Protein AF-A0A8I2B3T6-F1 (afdb_monomer_lite)

InterPro domains:
  IPR004027 SEC-C motif [PF02810] (5-22)
  IPR024524 Protein of unknown function DUF3800 [PF12686] (30-181)

Foldseek 3Di:
DDPQQQDQDPVPPRHRVVVAVVVQVVPWDKDKDKDDPCPPVLQPPVCQKTKIKIKTFRPNCPPVCVLVVVLCVVLVHPDDDDPVSQVVDPVSVVSVVVSVCCCCPVRVMDIDMDIDGSLLVLLLVCLCLLQDVVQFVLHDPVVVPPPVVSNVSSVVSSPDDSVLSVQCVVCLVVLPLVSNLVSLQVSLVVCVVVPVPVSSNSSVRNNRRNNVSSVVVVVVVVPDDDPPPPD

pLDDT: mean 85.48, std 13.1, range [26.94, 98.31]

Radius of gyration: 24.77 Å; chains: 1; bounding box: 71×40×59 Å

Organism: Bacillus subtilis (NCBI:txid1423)

Structure (mmCIF, N/CA/C/O backbone):
data_AF-A0A8I2B3T6-F1
#
_entry.id   AF-A0A8I2B3T6-F1
#
loop_
_atom_site.group_PDB
_atom_site.id
_atom_site.type_symbol
_atom_site.label_atom_id
_atom_site.label_alt_id
_atom_site.label_comp_id
_atom_site.label_asym_id
_atom_site.label_entity_id
_atom_site.label_seq_id
_atom_site.pdbx_PDB_ins_code
_atom_site.Cartn_x
_atom_site.Cartn_y
_atom_site.Cartn_z
_atom_site.occupancy
_atom_site.B_iso_or_equiv
_atom_site.auth_seq_id
_atom_site.auth_comp_id
_atom_site.auth_asym_id
_atom_site.auth_atom_id
_atom_site.pdbx_PDB_model_num
ATOM 1 N N . MET A 1 1 ? -50.620 12.888 9.796 1.00 47.69 1 MET A N 1
ATOM 2 C CA . MET A 1 1 ? -49.252 12.516 10.227 1.00 47.69 1 MET A CA 1
ATOM 3 C C . MET A 1 1 ? -48.513 13.788 10.620 1.00 47.69 1 MET A C 1
ATOM 5 O O . MET A 1 1 ? -48.396 14.682 9.790 1.00 47.69 1 MET A O 1
ATOM 9 N N . SER A 1 2 ? -48.113 13.934 11.884 1.00 56.22 2 SER A N 1
ATOM 10 C CA . SER A 1 2 ? -47.392 15.121 12.365 1.00 56.22 2 SER A CA 1
ATOM 11 C C . SER A 1 2 ? -46.013 15.226 11.698 1.00 56.22 2 SER A C 1
ATOM 13 O O . SER A 1 2 ? -45.312 14.233 11.517 1.00 56.22 2 SER A O 1
ATOM 15 N N . ASN A 1 3 ? -45.619 16.433 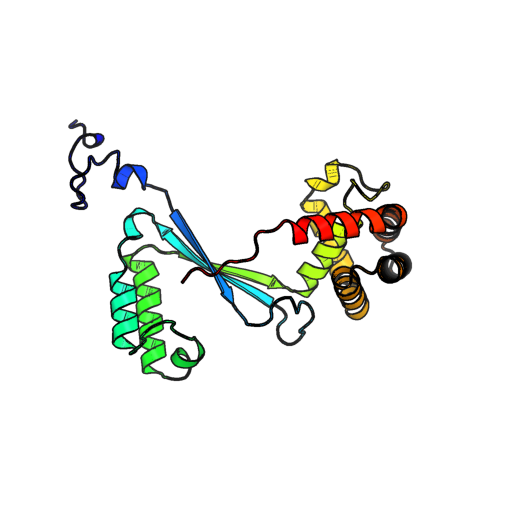11.282 1.00 72.62 3 ASN A N 1
ATOM 16 C CA . ASN A 1 3 ? -44.374 16.668 10.545 1.00 72.62 3 ASN A CA 1
ATOM 17 C C . ASN A 1 3 ? -43.171 16.737 11.509 1.00 72.62 3 ASN A C 1
ATOM 19 O O . ASN A 1 3 ? -42.657 17.818 11.815 1.00 72.62 3 ASN A O 1
ATOM 23 N N . VAL A 1 4 ? -42.739 15.568 12.000 1.00 78.31 4 VAL A N 1
ATOM 24 C CA . VAL A 1 4 ? -41.674 15.379 13.012 1.00 78.31 4 VAL A CA 1
ATOM 25 C C . VAL A 1 4 ? -40.369 16.105 12.644 1.00 78.31 4 VAL A C 1
ATOM 27 O O . VAL A 1 4 ? -39.656 16.598 13.511 1.00 78.31 4 VAL A O 1
ATOM 30 N N . ARG A 1 5 ? -40.081 16.281 11.346 1.00 80.75 5 ARG A N 1
ATOM 31 C CA . ARG A 1 5 ? -38.881 16.974 10.834 1.00 80.75 5 ARG A CA 1
ATOM 32 C C . ARG A 1 5 ? -38.710 18.407 11.348 1.00 80.75 5 ARG A C 1
ATOM 34 O O . ARG A 1 5 ? -37.578 18.872 11.483 1.00 80.75 5 ARG A O 1
ATOM 41 N N . ASN A 1 6 ? -39.807 19.123 11.594 1.00 87.44 6 ASN A N 1
ATOM 42 C CA . ASN A 1 6 ? -39.769 20.520 12.038 1.00 87.44 6 ASN A CA 1
ATOM 43 C C . ASN A 1 6 ? -39.899 20.688 13.559 1.00 87.44 6 ASN A C 1
ATOM 45 O O . ASN A 1 6 ? -39.798 21.822 14.029 1.00 87.44 6 ASN A O 1
ATOM 49 N N . GLN A 1 7 ? -40.098 19.602 14.306 1.00 87.56 7 GLN A N 1
ATOM 50 C CA . GLN A 1 7 ? -40.162 19.634 15.765 1.00 87.56 7 GLN A CA 1
ATOM 51 C C . GLN A 1 7 ? -38.756 19.633 16.391 1.00 87.56 7 GLN A C 1
ATOM 53 O O . GLN A 1 7 ? -37.792 19.251 15.715 1.00 87.56 7 GLN A O 1
ATOM 58 N N . PRO A 1 8 ? -38.610 20.087 17.650 1.00 85.19 8 PRO A N 1
ATOM 59 C CA . PRO A 1 8 ? -37.363 19.962 18.400 1.00 85.19 8 PRO A CA 1
ATOM 60 C C . PRO A 1 8 ? -36.869 18.512 18.438 1.00 85.19 8 PRO A C 1
ATOM 62 O O . PRO A 1 8 ? -37.658 17.574 18.534 1.00 85.19 8 PRO A O 1
ATOM 65 N N . CYS A 1 9 ? -35.558 18.329 18.321 1.00 78.81 9 CYS A N 1
ATOM 66 C CA . CYS A 1 9 ? -34.933 17.017 18.317 1.00 78.81 9 CYS A CA 1
ATOM 67 C C . CYS A 1 9 ? -35.041 16.355 19.697 1.00 78.81 9 CYS A C 1
ATOM 69 O O . CYS A 1 9 ? -34.737 16.979 20.714 1.00 78.81 9 CYS A O 1
ATOM 71 N N . SER A 1 10 ? -35.396 15.069 19.727 1.00 80.19 10 SER A N 1
ATOM 72 C CA . SER A 1 10 ? -35.541 14.280 20.959 1.00 80.19 10 SER A CA 1
ATOM 73 C C . SER A 1 10 ? -34.225 14.020 21.700 1.00 80.19 10 SER A C 1
ATOM 75 O O . SER A 1 10 ? -34.258 13.588 22.844 1.00 80.19 10 SER A O 1
ATOM 77 N N . CYS A 1 11 ? -33.069 14.316 21.096 1.00 75.00 11 CYS A N 1
ATOM 78 C CA . CYS A 1 11 ? -31.763 14.194 21.753 1.00 75.00 11 CYS A CA 1
ATOM 79 C C . CYS A 1 11 ? -31.440 15.333 22.738 1.00 75.00 11 CYS A C 1
ATOM 81 O O . CYS A 1 11 ? -30.330 15.388 23.257 1.00 75.00 11 CYS A O 1
ATOM 83 N N . GLY A 1 12 ? -32.363 16.279 22.954 1.00 76.75 12 GLY A N 1
ATOM 84 C CA . GLY A 1 12 ? -32.171 17.385 23.898 1.00 76.75 12 GLY A CA 1
ATOM 85 C C . GLY A 1 12 ? -31.324 18.547 23.369 1.00 76.75 12 GLY A C 1
ATOM 86 O O . GLY A 1 12 ? -31.016 19.464 24.118 1.00 76.75 12 GLY A O 1
ATOM 87 N N . SER A 1 13 ? -30.976 18.563 22.077 1.00 78.19 13 SER A N 1
ATOM 88 C CA . SER A 1 13 ? -30.143 19.623 21.483 1.00 78.19 13 SER A CA 1
ATOM 89 C C . SER A 1 13 ? -30.832 20.986 21.338 1.00 78.19 13 SER A C 1
ATOM 91 O O . SER A 1 13 ? -30.169 21.965 21.008 1.00 78.19 13 SER A O 1
ATOM 93 N N . GLY A 1 14 ? -32.159 21.058 21.489 1.00 79.94 14 GLY A N 1
ATOM 94 C CA . GLY A 1 14 ? -32.951 22.274 21.251 1.00 79.94 14 GLY A CA 1
ATOM 95 C C . GLY A 1 14 ? -33.088 22.683 19.773 1.00 79.94 14 GLY A C 1
ATOM 96 O O . GLY A 1 14 ? -33.801 23.632 19.455 1.00 79.94 14 GLY A O 1
ATOM 97 N N . ILE A 1 15 ? -32.454 21.958 18.845 1.00 87.56 15 ILE A N 1
ATOM 98 C CA . ILE A 1 15 ? -32.486 22.222 17.398 1.00 87.56 15 ILE A CA 1
ATOM 99 C C . ILE A 1 15 ? -33.603 21.392 16.743 1.00 87.56 15 ILE A C 1
ATOM 101 O O . ILE A 1 15 ? -33.967 20.329 17.238 1.00 87.56 15 ILE A O 1
ATOM 105 N N . LYS A 1 16 ? -34.148 21.838 15.600 1.00 88.75 16 LYS A N 1
ATOM 106 C CA . LYS A 1 16 ? -35.119 21.051 14.810 1.00 88.75 16 LYS A CA 1
ATOM 107 C C . LYS A 1 16 ? -34.529 19.694 14.407 1.00 88.75 16 LYS A C 1
ATOM 109 O O . LYS A 1 16 ? -33.413 19.655 13.892 1.00 88.75 16 LYS A O 1
ATOM 114 N N . TYR A 1 17 ? -35.304 18.613 14.528 1.00 80.62 17 TYR A N 1
ATOM 115 C CA . TYR A 1 17 ? -34.885 17.238 14.216 1.00 80.62 17 TYR A CA 1
ATOM 116 C C . TYR A 1 17 ? -34.187 17.114 12.850 1.00 80.62 17 TYR A C 1
ATOM 118 O O . TYR A 1 17 ? -33.135 16.480 12.750 1.00 80.62 17 TYR A O 1
ATOM 126 N N . LYS A 1 18 ? -34.701 17.805 11.817 1.00 83.00 18 LYS A N 1
ATOM 127 C CA . LYS A 1 18 ? -34.115 17.805 10.464 1.00 83.00 18 LYS A CA 1
ATOM 128 C C . LYS A 1 18 ? -32.699 18.386 10.346 1.00 83.00 18 LYS A C 1
ATOM 130 O O . LYS A 1 18 ? -32.006 18.037 9.403 1.00 83.00 18 LYS A O 1
ATOM 135 N N . LYS A 1 19 ? -32.310 19.289 11.252 1.00 83.12 19 LYS A N 1
ATOM 136 C CA . LYS A 1 19 ? -30.984 19.938 11.317 1.00 83.12 19 LYS A CA 1
ATOM 137 C C . LYS A 1 19 ? -30.150 19.401 12.492 1.00 83.12 19 LYS A C 1
ATOM 139 O O . LYS A 1 19 ? -29.307 20.100 13.040 1.00 83.12 19 LYS A O 1
ATOM 144 N N . CYS A 1 20 ? -30.503 18.220 12.991 1.00 79.94 20 CYS A N 1
ATOM 145 C CA . CYS A 1 20 ? -29.854 17.595 14.134 1.00 79.94 20 CYS A CA 1
ATOM 146 C C . CYS A 1 20 ? -29.674 16.101 13.842 1.00 79.94 20 CYS A C 1
ATOM 148 O O . CYS A 1 20 ? -28.983 15.751 12.893 1.00 79.94 20 CYS A O 1
ATOM 150 N N . CYS A 1 21 ? -30.317 15.201 14.591 1.00 71.38 21 CYS A N 1
ATOM 151 C CA . CYS A 1 21 ? -30.129 13.760 14.418 1.00 71.38 21 CYS A CA 1
ATOM 152 C C . CYS A 1 21 ? -30.471 13.255 13.010 1.00 71.38 21 CYS A C 1
ATOM 154 O O . CYS A 1 21 ? -29.814 12.329 12.551 1.00 71.38 21 CYS A O 1
ATOM 156 N N . LEU A 1 22 ? -31.437 13.862 12.306 1.00 74.75 22 LEU A N 1
ATOM 157 C CA . LEU A 1 22 ? -31.753 13.475 10.925 1.00 74.75 22 LEU A CA 1
ATOM 158 C C . LEU A 1 22 ? -30.603 13.793 9.957 1.00 74.75 22 LEU A C 1
ATOM 160 O O . LEU A 1 22 ? -30.336 13.020 9.048 1.00 74.75 22 LEU A O 1
ATOM 164 N N . GLU A 1 23 ? -29.902 14.912 10.152 1.00 76.06 23 GLU A N 1
ATOM 165 C CA . GLU A 1 23 ? -28.750 15.283 9.322 1.00 76.06 23 GLU A CA 1
ATOM 166 C C . GLU A 1 23 ? -27.568 14.329 9.525 1.00 76.06 23 GLU A C 1
ATOM 168 O O . GLU A 1 23 ? -26.725 14.188 8.641 1.00 76.06 23 GLU A O 1
ATOM 173 N N . HIS A 1 24 ? -27.520 13.672 10.682 1.00 69.62 24 HIS A N 1
ATOM 174 C CA . HIS A 1 24 ? -26.510 12.691 11.059 1.00 69.62 24 HIS A CA 1
ATOM 175 C C . HIS A 1 24 ? -26.963 11.239 10.856 1.00 69.62 24 HIS A C 1
ATOM 177 O O . HIS A 1 24 ? -26.169 10.329 11.094 1.00 69.62 24 HIS A O 1
ATOM 183 N N . GLN A 1 25 ? -28.206 10.996 10.419 1.00 69.44 25 GLN A N 1
ATOM 184 C CA . GLN A 1 25 ? -28.647 9.647 10.072 1.00 69.44 25 GLN A CA 1
ATOM 185 C C . GLN A 1 25 ? -27.798 9.123 8.917 1.00 69.44 25 GLN A C 1
ATOM 187 O O . GLN A 1 25 ? -27.605 9.810 7.916 1.00 69.44 25 GLN A O 1
ATOM 192 N N . ASN A 1 26 ? -27.283 7.904 9.081 1.00 74.81 26 ASN A N 1
ATOM 193 C CA . ASN A 1 26 ? -26.395 7.236 8.129 1.00 74.81 26 ASN A CA 1
ATOM 194 C C . ASN A 1 26 ? -25.108 8.021 7.806 1.00 74.81 26 ASN A C 1
ATOM 196 O O . ASN A 1 26 ? -24.484 7.773 6.776 1.00 74.81 26 ASN A O 1
ATOM 200 N N . LYS A 1 27 ? -24.699 8.961 8.670 1.00 86.69 27 LYS A N 1
ATOM 201 C CA . LYS A 1 27 ? -23.382 9.602 8.598 1.00 86.69 27 LYS A CA 1
ATOM 202 C C . LYS A 1 27 ? -22.471 9.038 9.676 1.00 86.69 27 LYS A C 1
ATOM 204 O O . LYS A 1 27 ? -22.892 8.862 10.820 1.00 86.69 27 LYS A O 1
ATOM 209 N N . TYR A 1 28 ? -21.224 8.817 9.290 1.00 91.88 28 TYR A N 1
ATOM 210 C CA . TYR A 1 28 ? -20.183 8.273 10.146 1.00 91.88 28 TYR A CA 1
ATOM 211 C C . TYR A 1 28 ? -18.934 9.145 10.054 1.00 91.88 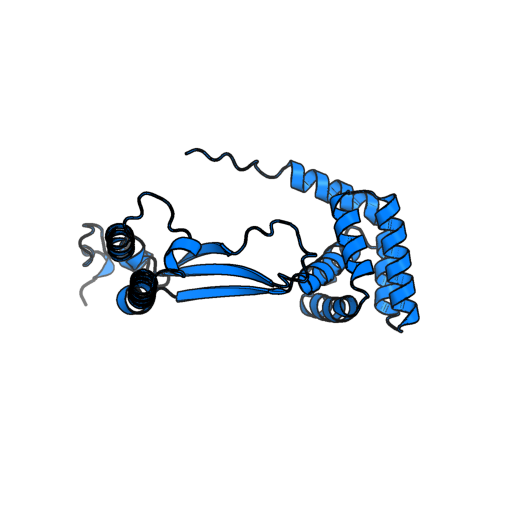28 TYR A C 1
ATOM 213 O O . TYR A 1 28 ? -18.658 9.749 9.013 1.00 91.88 28 TYR A O 1
ATOM 221 N N . THR A 1 29 ? -18.169 9.172 11.135 1.00 92.81 29 THR A N 1
ATOM 222 C CA . THR A 1 29 ? -16.828 9.742 11.179 1.00 92.81 29 THR A CA 1
ATOM 223 C C . THR A 1 29 ? -15.854 8.612 11.444 1.00 92.81 29 THR A C 1
ATOM 225 O O . THR A 1 29 ? -16.067 7.793 12.336 1.00 92.81 29 THR A O 1
ATOM 228 N N . VAL A 1 30 ? -14.798 8.563 10.640 1.00 92.00 30 VAL A N 1
ATOM 229 C CA . VAL A 1 30 ? -13.751 7.555 10.753 1.00 92.00 30 VAL A CA 1
ATOM 230 C C . VAL A 1 30 ? -12.555 8.190 11.447 1.00 92.00 30 VAL A C 1
ATOM 232 O O . VAL A 1 30 ? -12.039 9.208 10.989 1.00 92.00 30 VAL A O 1
ATOM 235 N N . PHE A 1 31 ? -12.133 7.588 12.552 1.00 90.88 31 PHE A N 1
ATOM 236 C CA . PHE A 1 31 ? -10.873 7.896 13.219 1.00 90.88 31 PHE A CA 1
ATOM 237 C C . PHE A 1 31 ? -9.878 6.807 12.844 1.00 90.88 31 PHE A C 1
ATOM 239 O O . PHE A 1 31 ? -10.174 5.636 13.063 1.00 90.88 31 PHE A O 1
ATOM 246 N N . CYS A 1 32 ? -8.726 7.181 12.295 1.00 89.25 32 CYS A N 1
ATOM 247 C CA . CYS A 1 32 ? -7.658 6.253 11.938 1.00 89.25 32 CYS A CA 1
ATOM 248 C C . CYS A 1 32 ? -6.371 6.669 12.640 1.00 89.25 32 CYS A C 1
ATOM 250 O O . CYS A 1 32 ? -6.058 7.859 12.691 1.00 89.25 32 CYS A O 1
ATOM 252 N N . ASP A 1 33 ? -5.632 5.684 13.125 1.00 85.38 33 ASP A N 1
ATOM 253 C CA . ASP A 1 33 ? -4.279 5.842 13.630 1.00 85.38 33 ASP A CA 1
ATOM 254 C C . ASP A 1 33 ? -3.397 4.685 13.143 1.00 85.38 33 ASP A C 1
ATOM 256 O O . ASP A 1 33 ? -3.865 3.571 12.872 1.00 85.38 33 ASP A O 1
ATOM 260 N N . GLU A 1 34 ? -2.111 4.963 12.997 1.00 77.31 34 GLU A N 1
ATOM 261 C CA . GLU A 1 34 ? -1.122 3.998 12.528 1.00 77.31 34 GLU A CA 1
ATOM 262 C C . GLU A 1 34 ? -0.551 3.245 13.727 1.00 77.31 34 GLU A C 1
ATOM 264 O O . GLU A 1 34 ? -0.127 3.839 14.720 1.00 77.31 34 GLU A O 1
ATOM 269 N N . THR A 1 35 ? -0.515 1.915 13.661 1.00 67.25 35 THR A N 1
ATOM 270 C CA . THR A 1 35 ? 0.096 1.128 14.734 1.00 67.25 35 THR A CA 1
ATOM 271 C C . THR A 1 35 ? 1.554 0.808 14.401 1.00 67.25 35 THR A C 1
ATOM 273 O O . THR A 1 35 ? 1.871 0.266 13.341 1.00 67.25 35 THR A O 1
ATOM 276 N N . GLY A 1 36 ? 2.443 1.099 15.351 1.00 59.06 36 GLY A N 1
ATOM 277 C CA . GLY A 1 36 ? 3.864 0.765 15.275 1.00 59.06 36 GLY A CA 1
ATOM 278 C C . GLY A 1 36 ? 4.757 1.961 14.947 1.00 59.06 36 GLY A C 1
ATOM 279 O O . GLY A 1 36 ? 4.475 2.764 14.071 1.00 59.06 36 GLY A O 1
ATOM 280 N N . ASN A 1 37 ? 5.893 2.049 15.640 1.00 52.72 37 ASN A N 1
ATOM 281 C CA . ASN A 1 37 ? 6.911 3.089 15.442 1.00 52.72 37 ASN A CA 1
ATOM 282 C C . ASN A 1 37 ? 7.807 2.836 14.212 1.00 52.72 37 ASN A C 1
ATOM 284 O O . ASN A 1 37 ? 8.885 3.415 14.111 1.00 52.72 37 ASN A O 1
ATOM 288 N N . SER A 1 38 ? 7.415 1.950 13.292 1.00 51.75 38 SER A N 1
ATOM 289 C CA . SER A 1 38 ? 8.290 1.529 12.191 1.00 51.75 38 SER A CA 1
ATOM 290 C C . SER A 1 38 ? 8.491 2.579 11.104 1.00 51.75 38 SER A C 1
ATOM 292 O O . SER A 1 38 ? 9.352 2.370 10.256 1.00 51.75 38 SER A O 1
ATOM 294 N N . GLY A 1 39 ? 7.747 3.691 11.119 1.00 56.03 39 GLY A N 1
ATOM 295 C CA . GLY A 1 39 ? 7.893 4.764 10.133 1.00 56.03 39 GLY A CA 1
ATOM 296 C C . GLY A 1 39 ? 7.964 4.232 8.696 1.00 56.03 39 GLY A C 1
ATOM 297 O O . GLY A 1 39 ? 7.286 3.269 8.344 1.00 56.03 39 GLY A O 1
ATOM 298 N N . SER A 1 40 ? 8.848 4.819 7.890 1.00 57.19 40 SER A N 1
ATOM 299 C CA . SER A 1 40 ? 9.157 4.410 6.514 1.00 57.19 40 SER A CA 1
ATOM 300 C C . SER A 1 40 ? 10.027 3.146 6.403 1.00 57.19 40 SER A C 1
ATOM 302 O O . SER A 1 40 ? 10.554 2.876 5.326 1.00 57.19 40 SER A O 1
ATOM 304 N N . ASN A 1 41 ? 10.223 2.371 7.479 1.00 67.62 41 ASN A N 1
ATOM 305 C CA . ASN A 1 41 ? 11.008 1.137 7.421 1.00 67.62 41 ASN A CA 1
ATOM 306 C C . ASN A 1 41 ? 10.165 -0.017 6.851 1.00 67.62 41 ASN A C 1
ATOM 308 O O . ASN A 1 41 ? 9.659 -0.889 7.575 1.00 67.62 41 ASN A O 1
ATOM 312 N N . TYR A 1 42 ? 10.008 0.010 5.526 1.00 65.25 42 TYR A N 1
ATOM 313 C CA . TYR A 1 42 ? 9.323 -1.012 4.733 1.00 65.25 42 TYR A CA 1
ATOM 314 C C . TYR A 1 42 ? 10.047 -2.370 4.743 1.00 65.25 42 TYR A C 1
ATOM 316 O O . TYR A 1 42 ? 9.468 -3.365 4.318 1.00 65.25 42 TYR A O 1
ATOM 324 N N . LEU A 1 43 ? 11.280 -2.417 5.257 1.00 65.62 43 LEU A N 1
ATOM 325 C CA . LEU A 1 43 ? 12.200 -3.549 5.126 1.00 65.62 43 LEU A CA 1
ATOM 326 C C . LEU A 1 43 ? 12.413 -4.324 6.435 1.00 65.62 43 LEU A C 1
ATOM 328 O O . LEU A 1 43 ? 13.192 -5.271 6.484 1.00 65.62 43 LEU A O 1
ATOM 332 N N . ASP A 1 44 ? 11.719 -3.952 7.516 1.00 73.06 44 ASP A N 1
ATOM 333 C CA . ASP A 1 44 ? 11.786 -4.714 8.764 1.00 73.06 44 ASP A CA 1
ATOM 334 C C . ASP A 1 44 ? 11.047 -6.054 8.632 1.00 73.06 44 ASP A C 1
ATOM 336 O O . ASP A 1 44 ? 9.826 -6.130 8.806 1.00 73.06 44 ASP A O 1
ATOM 340 N N . LEU A 1 45 ? 11.804 -7.120 8.362 1.00 68.12 45 LEU A N 1
ATOM 341 C CA . LEU A 1 45 ? 11.300 -8.494 8.258 1.00 68.12 45 LEU A CA 1
ATOM 342 C C . LEU A 1 45 ? 10.681 -9.009 9.568 1.00 68.12 45 LEU A C 1
ATOM 344 O O . LEU A 1 45 ? 9.843 -9.910 9.531 1.00 68.12 45 LEU A O 1
ATOM 348 N N . ASN A 1 46 ? 11.045 -8.433 10.720 1.00 75.50 46 ASN A N 1
ATOM 349 C CA . ASN A 1 46 ? 10.442 -8.790 12.009 1.00 75.50 46 ASN A CA 1
ATOM 350 C C . ASN A 1 46 ? 9.096 -8.087 12.230 1.00 75.50 46 ASN A C 1
ATOM 352 O O . ASN A 1 46 ? 8.341 -8.461 13.129 1.00 75.50 46 ASN A O 1
ATOM 356 N N . GLN A 1 47 ? 8.777 -7.090 11.402 1.00 78.31 47 GLN A N 1
ATOM 357 C CA . GLN A 1 47 ? 7.508 -6.377 11.415 1.00 78.31 47 GLN A CA 1
ATOM 358 C C . GLN A 1 47 ? 6.928 -6.294 9.991 1.00 78.31 47 GLN A C 1
ATOM 360 O O . GLN A 1 47 ? 6.874 -5.205 9.413 1.00 78.31 47 GLN A O 1
ATOM 365 N N . PRO A 1 48 ? 6.455 -7.425 9.427 1.00 85.50 48 PRO A N 1
ATOM 366 C CA . PRO A 1 48 ? 6.074 -7.531 8.016 1.00 85.50 48 PRO A CA 1
ATOM 367 C C . PRO A 1 48 ? 4.775 -6.801 7.667 1.00 85.50 48 PRO A C 1
ATOM 369 O O . PRO A 1 48 ? 4.480 -6.621 6.491 1.00 85.50 48 PRO A O 1
ATOM 372 N N . PHE A 1 49 ? 3.998 -6.364 8.660 1.00 86.88 49 PHE A N 1
ATOM 373 C CA . PHE A 1 49 ? 2.743 -5.653 8.445 1.00 86.88 49 PHE A CA 1
ATOM 374 C C . PHE A 1 49 ? 2.826 -4.216 8.945 1.00 86.88 49 PHE A C 1
ATOM 376 O O . PHE A 1 49 ? 3.275 -3.943 10.061 1.00 86.88 49 PHE A O 1
ATOM 383 N N . PHE A 1 50 ? 2.326 -3.308 8.119 1.00 85.31 50 PHE A N 1
ATOM 384 C CA . PHE A 1 50 ? 1.830 -2.012 8.540 1.00 85.31 50 PHE A CA 1
ATOM 385 C C . PHE A 1 50 ? 0.338 -2.152 8.840 1.00 85.31 50 PHE A C 1
ATOM 387 O O . PHE A 1 50 ? -0.400 -2.738 8.046 1.00 85.31 50 PHE A O 1
ATOM 394 N N . VAL A 1 51 ? -0.109 -1.660 9.993 1.00 86.38 51 VAL A N 1
ATOM 395 C CA . VAL A 1 51 ? -1.517 -1.768 10.384 1.00 86.38 51 VAL A CA 1
ATOM 396 C C . VAL A 1 51 ? -2.072 -0.385 10.656 1.00 86.38 51 VAL A C 1
ATOM 398 O O . VAL A 1 51 ? -1.592 0.307 11.554 1.00 86.38 51 VAL A O 1
ATOM 401 N N . ILE A 1 52 ? -3.108 -0.018 9.904 1.00 88.06 52 ILE A N 1
ATOM 402 C CA . ILE A 1 52 ? -3.956 1.136 10.201 1.00 88.06 52 ILE A CA 1
ATOM 403 C C . ILE A 1 52 ? -5.121 0.609 11.028 1.00 88.06 52 ILE A C 1
ATOM 405 O O . ILE A 1 52 ? -5.867 -0.262 10.573 1.00 88.06 52 ILE A O 1
ATOM 409 N N . ALA A 1 53 ? -5.264 1.116 12.243 1.00 89.56 53 ALA A N 1
ATOM 410 C CA . ALA A 1 53 ? -6.367 0.779 13.126 1.00 89.56 53 ALA A CA 1
ATOM 411 C C . ALA A 1 53 ? -7.266 1.999 13.305 1.00 89.56 53 ALA A C 1
ATOM 413 O O . ALA A 1 53 ? -6.820 3.142 13.233 1.00 89.56 53 ALA A O 1
ATOM 414 N N . GLY A 1 54 ? -8.548 1.771 13.541 1.00 91.75 54 GLY A N 1
ATOM 415 C CA . GLY A 1 54 ? -9.477 2.876 13.648 1.00 91.75 54 GLY A CA 1
ATOM 416 C C . GLY A 1 54 ? -10.848 2.495 14.160 1.00 91.75 54 GLY A C 1
ATOM 417 O O . GLY A 1 54 ? -11.149 1.331 14.420 1.00 91.75 54 GLY A O 1
ATOM 418 N N . TRP A 1 55 ? -11.687 3.516 14.271 1.00 93.19 55 TRP A N 1
ATOM 419 C CA . TRP A 1 55 ? -13.084 3.398 14.655 1.00 93.19 55 TRP A CA 1
ATOM 420 C C . TRP A 1 55 ? -13.957 4.143 13.657 1.00 93.19 55 TRP A C 1
ATOM 422 O O . TRP A 1 55 ? -13.735 5.323 13.379 1.00 93.19 55 TRP A O 1
ATOM 432 N N . ILE A 1 56 ? -14.983 3.466 13.155 1.00 94.62 56 ILE A N 1
ATOM 433 C CA . ILE A 1 56 ? -16.090 4.093 12.437 1.00 94.62 56 ILE A CA 1
ATOM 434 C C . ILE A 1 56 ? -17.156 4.419 13.481 1.00 94.62 56 ILE A C 1
ATOM 436 O O . ILE A 1 56 ? -17.732 3.518 14.089 1.00 94.62 56 ILE A O 1
ATOM 440 N N . VAL A 1 57 ? -17.404 5.706 13.703 1.00 92.94 57 VAL A N 1
ATOM 441 C CA . VAL A 1 57 ? -18.294 6.200 14.757 1.00 92.94 57 VAL A CA 1
ATOM 442 C C . VAL A 1 57 ? -19.537 6.819 14.120 1.00 92.94 57 VAL A C 1
ATOM 444 O O . VAL A 1 57 ? -19.405 7.744 13.314 1.00 92.94 57 VAL A O 1
ATOM 447 N N . PRO A 1 58 ? -20.755 6.366 14.465 1.00 91.50 58 PRO A N 1
ATOM 448 C CA . PRO A 1 58 ? -21.979 7.019 14.017 1.00 91.50 58 PRO A CA 1
ATOM 449 C C . PRO A 1 58 ? -22.026 8.472 14.490 1.00 91.50 58 PRO A C 1
ATOM 451 O O . PRO A 1 58 ? -21.842 8.753 15.676 1.00 91.50 58 PRO A O 1
ATOM 454 N N . ASN A 1 59 ? -22.370 9.409 13.605 1.00 88.81 59 ASN A N 1
ATOM 455 C CA . ASN A 1 59 ? -22.331 10.834 13.947 1.00 88.81 59 ASN A CA 1
ATOM 456 C C . ASN A 1 59 ? -23.270 11.206 15.103 1.00 88.81 59 ASN A C 1
ATOM 458 O O . ASN A 1 59 ? -22.986 12.141 15.850 1.00 88.81 59 ASN A O 1
ATOM 462 N N . LYS A 1 60 ? -24.357 10.444 15.292 1.00 84.38 60 LYS A N 1
ATOM 463 C CA . LYS A 1 60 ? -25.263 10.582 16.445 1.00 84.38 60 LYS A CA 1
ATOM 464 C C . LYS A 1 60 ? -24.563 10.391 17.800 1.00 84.38 60 LYS A C 1
ATOM 466 O O . LYS A 1 60 ? -25.018 10.967 18.782 1.00 84.38 60 LYS A O 1
ATOM 471 N N . ASN A 1 61 ? -23.459 9.644 17.832 1.00 88.12 61 ASN A N 1
ATOM 472 C CA . ASN A 1 61 ? -22.731 9.263 19.041 1.00 88.12 61 ASN A CA 1
ATOM 473 C C . ASN A 1 61 ? -21.387 9.992 19.192 1.00 88.12 61 ASN A C 1
ATOM 475 O O . ASN A 1 61 ? -20.740 9.838 20.220 1.00 88.12 61 ASN A O 1
ATOM 479 N N . LEU A 1 62 ? -20.984 10.841 18.235 1.00 83.31 62 LEU A N 1
ATOM 480 C CA . LEU A 1 62 ? -19.679 11.526 18.260 1.00 83.31 62 LEU A CA 1
ATOM 481 C C . LEU A 1 62 ? -19.428 12.381 19.501 1.00 83.31 62 LEU A C 1
ATOM 483 O O . LEU A 1 62 ? -18.284 12.579 19.891 1.00 83.31 62 LEU A O 1
ATOM 487 N N . LYS A 1 63 ? -20.492 12.921 20.099 1.00 82.75 63 LYS A N 1
ATOM 488 C CA . LYS A 1 63 ? -20.397 13.750 21.307 1.00 82.75 63 LYS A CA 1
ATOM 489 C C . LYS A 1 63 ? -20.422 12.934 22.601 1.00 82.75 63 LYS A C 1
ATOM 491 O O . LYS A 1 63 ? -20.301 13.518 23.670 1.00 82.75 63 LYS A O 1
ATOM 496 N N . ASN A 1 64 ? -20.634 11.621 22.523 1.00 83.31 64 ASN A N 1
ATOM 497 C CA . ASN A 1 64 ? -20.733 10.764 23.696 1.00 83.31 64 ASN A CA 1
ATOM 498 C C . ASN A 1 64 ? -19.351 10.200 24.061 1.00 83.31 64 ASN A C 1
ATOM 500 O O . ASN A 1 64 ? -18.988 9.098 23.658 1.00 83.31 64 ASN A O 1
ATOM 504 N N . THR A 1 65 ? -18.574 10.989 24.804 1.00 82.75 65 THR A N 1
ATOM 505 C CA . THR A 1 65 ? -17.196 10.668 25.215 1.00 82.75 65 THR A CA 1
ATOM 506 C C . THR A 1 65 ? -17.096 10.055 26.611 1.00 82.75 65 THR A C 1
ATOM 508 O O . THR A 1 65 ? -16.002 9.679 27.028 1.00 82.75 65 THR A O 1
ATOM 511 N N . SER A 1 66 ? -18.216 9.899 27.325 1.00 85.50 66 SER A N 1
ATOM 512 C CA . SER A 1 66 ? -18.239 9.485 28.737 1.00 85.50 66 SER A CA 1
ATOM 513 C C . SER A 1 66 ? -17.538 8.148 28.988 1.00 85.50 66 SER A C 1
ATOM 515 O O . SER A 1 66 ? -16.778 8.026 29.941 1.00 85.50 66 SER A O 1
ATOM 517 N N . TYR A 1 67 ? -17.708 7.169 28.095 1.00 83.19 67 TYR A N 1
ATOM 518 C CA . TYR A 1 67 ? -17.037 5.867 28.183 1.00 83.19 67 TYR A CA 1
ATOM 519 C C . TYR A 1 67 ? -15.509 5.982 28.086 1.00 83.19 67 TYR A C 1
ATOM 521 O O . TYR A 1 67 ? -14.779 5.248 28.755 1.00 83.19 67 TYR A O 1
ATOM 529 N N . ILE A 1 68 ? -15.016 6.917 27.268 1.00 82.62 68 ILE A N 1
ATOM 530 C CA . ILE A 1 68 ? -13.582 7.180 27.118 1.00 82.62 68 ILE A CA 1
ATOM 531 C C . ILE A 1 68 ? -13.061 7.847 28.393 1.00 82.62 68 ILE A C 1
ATOM 533 O O . ILE A 1 68 ? -12.065 7.389 28.948 1.00 82.62 68 ILE A O 1
ATOM 537 N N . GLU A 1 69 ? -13.759 8.872 28.885 1.00 83.75 69 GLU A N 1
ATOM 538 C CA . GLU A 1 69 ? -13.410 9.614 30.106 1.00 83.75 69 GLU A CA 1
ATOM 539 C C . GLU A 1 69 ? -13.432 8.732 31.365 1.00 83.75 69 GLU A C 1
ATOM 541 O O . GLU A 1 69 ? -12.528 8.804 32.202 1.00 83.75 69 GLU A O 1
ATOM 546 N N . GLU A 1 70 ? -14.426 7.852 31.496 1.00 84.81 70 GLU A N 1
ATOM 547 C CA . GLU A 1 70 ? -14.504 6.887 32.594 1.00 84.81 70 GLU A CA 1
ATOM 548 C C . GLU A 1 70 ? -13.327 5.906 32.533 1.00 84.81 70 GLU A C 1
ATOM 550 O O . GLU A 1 70 ? -12.665 5.644 33.545 1.00 84.81 70 GLU A O 1
ATOM 555 N N . CYS A 1 71 ? -13.013 5.397 31.338 1.00 82.50 71 CYS A N 1
ATOM 556 C CA . CYS A 1 71 ? -11.898 4.479 31.152 1.00 82.50 71 CYS A CA 1
ATOM 557 C C . CYS A 1 71 ? -10.555 5.149 31.484 1.00 82.50 71 CYS A C 1
ATOM 559 O O . CYS A 1 71 ? -9.794 4.602 32.290 1.00 82.50 71 CYS A O 1
ATOM 561 N N . THR A 1 72 ? -10.278 6.346 30.951 1.00 81.50 72 THR A N 1
ATOM 562 C CA . THR A 1 72 ? -9.027 7.084 31.217 1.00 81.50 72 THR A CA 1
ATOM 563 C C . THR A 1 72 ? -8.874 7.426 32.697 1.00 81.50 72 THR A C 1
ATOM 565 O O . THR A 1 72 ? -7.801 7.190 33.266 1.00 81.50 72 THR A O 1
ATOM 568 N N . THR A 1 73 ? -9.956 7.864 33.347 1.00 84.38 73 THR A N 1
ATOM 569 C CA . THR A 1 73 ? -9.996 8.133 34.792 1.00 84.38 73 THR A CA 1
ATOM 570 C C . THR A 1 73 ? -9.709 6.864 35.595 1.00 84.38 73 THR A C 1
ATOM 572 O O . THR A 1 73 ? -8.830 6.859 36.459 1.00 84.38 73 THR A O 1
ATOM 575 N N . SER A 1 74 ? -10.379 5.751 35.276 1.00 82.38 74 SER A N 1
ATOM 576 C CA . SER A 1 74 ? -10.209 4.475 35.991 1.00 82.38 74 SER A CA 1
ATOM 577 C C . SER A 1 74 ? -8.797 3.888 35.865 1.00 82.38 74 SER A C 1
ATOM 579 O O . SER A 1 74 ? -8.336 3.156 36.748 1.00 82.38 74 SER A O 1
ATOM 581 N N . LEU A 1 75 ? -8.106 4.215 34.771 1.00 79.94 75 LEU A N 1
ATOM 582 C CA . LEU A 1 75 ? -6.742 3.786 34.481 1.00 79.94 75 LEU A CA 1
ATOM 583 C C . LEU A 1 75 ? -5.679 4.772 34.991 1.00 79.94 75 LEU A C 1
ATOM 585 O O . LEU A 1 75 ? -4.489 4.449 34.924 1.00 79.94 75 LEU A O 1
ATOM 589 N N . GLY A 1 76 ? -6.080 5.936 35.515 1.00 78.94 76 GLY A N 1
ATOM 590 C CA . GLY A 1 76 ? -5.165 6.982 35.978 1.00 78.94 76 GLY A CA 1
ATOM 591 C C . GLY A 1 76 ? -4.310 7.563 34.849 1.00 78.94 76 GLY A C 1
ATOM 592 O O . GLY A 1 76 ? -3.115 7.804 35.035 1.00 78.94 76 GLY A O 1
ATOM 593 N N . VAL A 1 77 ? -4.886 7.716 33.656 1.00 76.12 77 VAL A N 1
ATOM 594 C CA . VAL A 1 77 ? -4.206 8.273 32.480 1.00 76.12 77 VAL A CA 1
ATOM 595 C C . VAL A 1 77 ? -4.492 9.767 32.410 1.00 76.12 77 VAL A C 1
ATOM 597 O O . VAL A 1 77 ? -5.646 10.159 32.308 1.00 76.12 77 VAL A O 1
ATOM 600 N N . SER A 1 78 ? -3.450 10.598 32.444 1.00 68.56 78 SER A N 1
ATOM 601 C CA . SER A 1 78 ? -3.598 12.057 32.366 1.00 68.56 78 SER A CA 1
ATOM 602 C C . SER A 1 78 ? -3.649 12.594 30.931 1.00 68.56 78 SER A C 1
ATOM 604 O O . SER A 1 78 ? -4.300 13.601 30.688 1.00 68.56 78 SER A O 1
ATOM 606 N N . ASN A 1 79 ? -2.969 11.926 29.991 1.00 70.81 79 ASN A N 1
ATOM 607 C CA . ASN A 1 79 ? -2.868 12.340 28.588 1.00 70.81 79 ASN A CA 1
ATOM 608 C C . ASN A 1 79 ? -3.174 11.136 27.676 1.00 70.81 79 ASN A C 1
ATOM 610 O O . ASN A 1 79 ? -4.311 10.696 27.555 1.00 70.81 79 ASN A O 1
ATOM 614 N N . GLU A 1 80 ? -2.131 10.557 27.077 1.00 74.12 80 GLU A N 1
ATOM 615 C CA . GLU A 1 80 ? -2.212 9.460 26.123 1.00 74.12 80 GLU A CA 1
ATOM 616 C C . GLU A 1 80 ? -2.063 8.097 26.810 1.00 74.12 80 GLU A C 1
ATOM 618 O O . GLU A 1 80 ? -1.127 7.836 27.585 1.00 74.12 80 GLU A O 1
ATOM 623 N N . LEU A 1 81 ? -2.977 7.188 26.484 1.00 70.94 81 LEU A N 1
ATOM 624 C CA . LEU A 1 81 ? -2.942 5.819 26.964 1.00 70.94 81 LEU A CA 1
ATOM 625 C C . LEU A 1 81 ? -2.032 4.962 26.078 1.00 70.94 81 LEU A C 1
ATOM 627 O O . LEU A 1 81 ? -2.447 4.427 25.056 1.00 70.94 81 LEU A O 1
ATOM 631 N N . LYS A 1 82 ? -0.781 4.773 26.507 1.00 74.12 82 LYS A N 1
ATOM 632 C CA . LYS A 1 82 ? 0.159 3.890 25.801 1.00 74.12 82 LYS A CA 1
ATOM 633 C C . LYS A 1 82 ? -0.199 2.416 26.002 1.00 74.12 82 LYS A C 1
ATOM 635 O O . LYS A 1 82 ? -0.288 1.941 27.139 1.00 74.12 82 LYS A O 1
ATOM 640 N N . SER A 1 83 ? -0.293 1.667 24.904 1.00 71.62 83 SER A N 1
ATOM 641 C CA . SER A 1 83 ? -0.590 0.222 24.876 1.00 71.62 83 SER A CA 1
ATOM 642 C C . SER A 1 83 ? 0.308 -0.611 25.806 1.00 71.62 83 SER A C 1
ATOM 644 O O . SER A 1 83 ? -0.156 -1.534 26.479 1.00 71.62 83 SER A O 1
ATOM 646 N N . SER A 1 84 ? 1.581 -0.227 25.948 1.00 72.38 84 SER A N 1
ATOM 647 C CA . SER A 1 84 ? 2.547 -0.878 26.845 1.00 72.38 84 SER A CA 1
ATOM 648 C C . SER A 1 84 ? 2.145 -0.850 28.329 1.00 72.38 84 SER A C 1
ATOM 650 O O . SER A 1 84 ? 2.528 -1.753 29.080 1.00 72.38 84 SER A O 1
ATOM 652 N N . LYS A 1 85 ? 1.351 0.141 28.762 1.00 69.94 85 LYS A N 1
ATOM 653 C CA . LYS A 1 85 ? 0.806 0.230 30.130 1.00 69.94 85 LYS A CA 1
ATOM 654 C C . LYS A 1 85 ? -0.441 -0.641 30.322 1.00 69.94 85 LYS A C 1
ATOM 656 O O . LYS A 1 85 ? -0.659 -1.133 31.429 1.00 69.94 85 LYS A O 1
ATOM 661 N N . LEU A 1 86 ? -1.219 -0.864 29.260 1.00 73.75 86 LEU A N 1
ATOM 662 C CA . LEU A 1 86 ? -2.441 -1.678 29.282 1.00 73.75 86 LEU A CA 1
ATOM 663 C C . LEU A 1 86 ? -2.146 -3.174 29.329 1.00 73.75 86 LEU A C 1
ATOM 665 O O . LEU A 1 86 ? -2.697 -3.901 30.155 1.00 73.75 86 LEU A O 1
ATOM 669 N N . ILE A 1 87 ? -1.246 -3.637 28.460 1.00 72.31 87 ILE A N 1
ATOM 670 C CA . ILE A 1 87 ? -1.037 -5.073 28.229 1.00 72.31 87 ILE A CA 1
ATOM 671 C C . ILE A 1 87 ? -0.419 -5.755 29.459 1.00 72.31 87 ILE A C 1
ATOM 673 O O . ILE A 1 87 ? -0.750 -6.904 29.764 1.00 72.31 87 ILE A O 1
ATOM 677 N N . LYS A 1 88 ? 0.425 -5.041 30.217 1.00 75.75 88 LYS A N 1
ATOM 678 C CA . LYS A 1 88 ? 1.178 -5.599 31.354 1.00 75.75 88 LYS A CA 1
ATOM 679 C C . LYS A 1 88 ? 0.348 -5.835 32.623 1.00 75.75 88 LYS A C 1
ATOM 681 O O . LYS A 1 88 ? 0.801 -6.562 33.500 1.00 75.75 88 LYS A O 1
ATOM 686 N N . ARG A 1 89 ? -0.845 -5.240 32.763 1.00 82.12 89 ARG A N 1
ATOM 687 C CA . ARG A 1 89 ? -1.649 -5.309 34.003 1.00 82.12 89 ARG A CA 1
ATOM 688 C C . ARG A 1 89 ? -3.011 -5.948 33.737 1.00 82.12 89 ARG A C 1
ATOM 690 O O . ARG A 1 89 ? -3.805 -5.397 32.983 1.00 82.12 89 ARG A O 1
ATOM 697 N N . LYS A 1 90 ? -3.331 -7.055 34.424 1.00 85.75 90 LYS A N 1
ATOM 698 C CA . LYS A 1 90 ? -4.606 -7.789 34.253 1.00 85.75 90 LYS A CA 1
ATOM 699 C C . LYS A 1 90 ? -5.839 -6.883 34.385 1.00 85.75 90 LYS A C 1
ATOM 701 O O . LYS A 1 90 ? -6.710 -6.916 33.527 1.00 85.75 90 LYS A O 1
ATOM 706 N N . LYS A 1 91 ? -5.876 -6.028 35.416 1.00 84.12 91 LYS A N 1
ATOM 707 C CA . LYS A 1 91 ? -6.976 -5.072 35.636 1.00 84.12 91 LYS A CA 1
ATOM 708 C C . LYS A 1 91 ? -7.099 -4.045 34.503 1.00 84.12 91 LYS A C 1
ATOM 710 O O . LYS A 1 91 ? -8.207 -3.739 34.088 1.00 84.12 91 LYS A O 1
ATOM 715 N N . ALA A 1 92 ? -5.974 -3.539 33.993 1.00 82.88 92 ALA A N 1
ATOM 716 C CA . ALA A 1 92 ? -5.979 -2.562 32.905 1.00 82.88 92 ALA A CA 1
ATOM 717 C C . ALA A 1 92 ? -6.449 -3.185 31.585 1.00 82.88 92 ALA A C 1
ATOM 719 O O . ALA A 1 92 ? -7.215 -2.571 30.853 1.00 82.88 92 ALA A O 1
ATOM 720 N N . ARG A 1 93 ? -6.047 -4.434 31.322 1.00 86.62 93 ARG A N 1
ATOM 721 C CA . ARG A 1 93 ? -6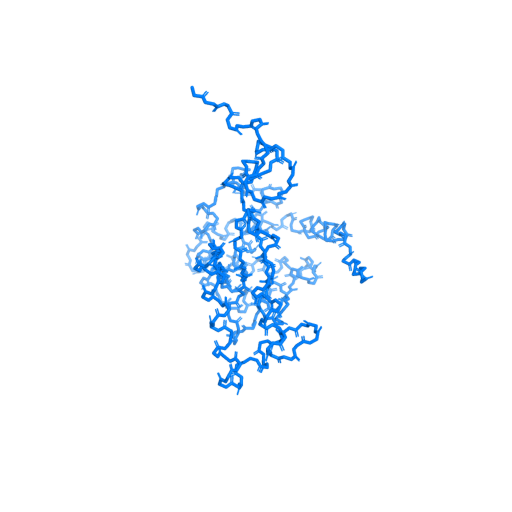.523 -5.208 30.174 1.00 86.62 93 ARG A CA 1
ATOM 722 C C . ARG A 1 93 ? -8.034 -5.414 30.214 1.00 86.62 93 ARG A C 1
ATOM 724 O O . ARG A 1 93 ? -8.683 -5.177 29.208 1.00 86.62 93 ARG A O 1
ATOM 731 N N . GLN A 1 94 ? -8.578 -5.802 31.370 1.00 89.06 94 GLN A N 1
ATOM 732 C CA . GLN A 1 94 ? -10.026 -5.959 31.518 1.00 89.06 94 GLN A CA 1
ATOM 733 C C . GLN A 1 94 ? -10.753 -4.639 31.249 1.00 89.06 94 GLN A C 1
ATOM 735 O O . GLN A 1 94 ? -11.676 -4.612 30.454 1.00 89.06 94 GLN A O 1
ATOM 740 N N . LYS A 1 95 ? -10.270 -3.525 31.812 1.00 86.69 95 LYS A N 1
ATOM 741 C CA . LYS A 1 95 ? -10.862 -2.203 31.562 1.00 86.69 95 LYS A CA 1
ATOM 742 C C . LYS A 1 95 ? -10.822 -1.775 30.097 1.00 86.69 95 LYS A C 1
ATOM 744 O O . LYS A 1 95 ? -11.753 -1.134 29.628 1.00 86.69 95 LYS A O 1
ATOM 749 N N . PHE A 1 96 ? -9.769 -2.139 29.372 1.00 86.44 96 PHE A N 1
ATOM 750 C CA . PHE A 1 96 ? -9.703 -1.892 27.936 1.00 86.44 96 PHE A CA 1
ATOM 751 C C . PHE A 1 96 ? -10.716 -2.738 27.151 1.00 86.44 96 PHE A C 1
ATOM 753 O O . PHE A 1 96 ? -11.336 -2.215 26.233 1.00 86.44 96 PHE A O 1
ATOM 760 N N . ILE A 1 97 ? -10.915 -4.006 27.532 1.00 89.69 97 ILE A N 1
ATOM 761 C CA . ILE A 1 97 ? -11.959 -4.869 26.951 1.00 89.69 97 ILE A CA 1
ATOM 762 C C . ILE A 1 97 ? -13.342 -4.266 27.221 1.00 89.69 97 ILE A C 1
ATOM 764 O O . ILE A 1 97 ? -14.098 -4.058 26.280 1.00 89.69 97 ILE A O 1
ATOM 768 N N . ASP A 1 98 ? -13.624 -3.877 28.468 1.00 90.38 98 ASP A N 1
ATOM 769 C CA . ASP A 1 98 ? -14.903 -3.265 28.849 1.00 90.38 98 ASP A CA 1
ATOM 770 C C . ASP A 1 98 ? -15.183 -1.978 28.039 1.00 90.38 98 ASP A C 1
ATOM 772 O O . ASP A 1 98 ? -16.317 -1.732 27.616 1.00 90.38 98 ASP A O 1
ATOM 776 N N . LEU A 1 99 ? -14.151 -1.155 27.794 1.00 89.56 99 LEU A N 1
ATOM 777 C CA . LEU A 1 99 ? -14.249 0.019 26.920 1.00 89.56 99 LEU A CA 1
ATOM 778 C C . LEU A 1 99 ? -14.554 -0.394 25.479 1.00 89.56 99 LEU A C 1
ATOM 780 O O . LEU A 1 99 ? -15.472 0.156 24.878 1.00 89.56 99 LEU A O 1
ATOM 784 N N . PHE A 1 100 ? -13.791 -1.337 24.926 1.00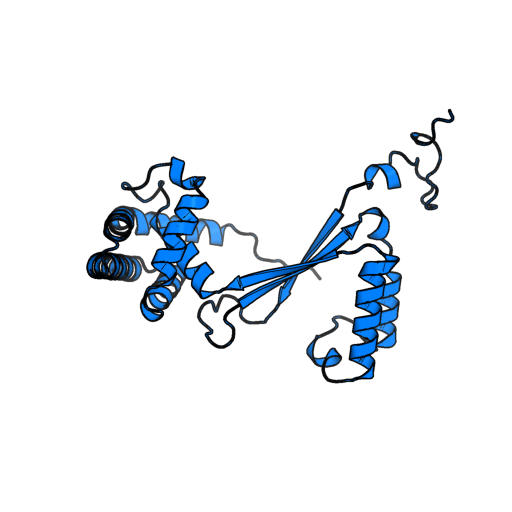 91.69 100 PHE A N 1
ATOM 785 C CA . PHE A 1 100 ? -13.958 -1.806 23.551 1.00 91.69 100 PHE A CA 1
ATOM 786 C C . PHE A 1 100 ? -15.386 -2.318 23.310 1.00 91.69 100 PHE A C 1
ATOM 788 O O . PHE A 1 100 ? -16.037 -1.905 22.348 1.00 91.69 100 PHE A O 1
ATOM 795 N N . ASP A 1 101 ? -15.900 -3.131 24.234 1.00 93.19 101 ASP A N 1
ATOM 796 C CA . ASP A 1 101 ? -17.266 -3.654 24.205 1.00 93.19 101 ASP A CA 1
ATOM 797 C C . ASP A 1 101 ? -18.300 -2.532 24.330 1.00 93.19 101 ASP A C 1
ATOM 799 O O . ASP A 1 101 ? -19.275 -2.504 23.582 1.00 93.19 101 ASP A O 1
ATOM 803 N N . SER A 1 102 ? -18.070 -1.558 25.215 1.00 92.06 102 SER A N 1
ATOM 804 C CA . SER A 1 102 ? -18.966 -0.406 25.373 1.00 92.06 102 SER A CA 1
ATOM 805 C C . SER A 1 102 ? -19.047 0.444 24.105 1.00 92.06 102 SER A C 1
ATOM 807 O O . SER A 1 102 ? -20.140 0.864 23.721 1.00 92.06 102 SER A O 1
ATOM 809 N N . LEU A 1 103 ? -17.918 0.671 23.426 1.00 93.50 103 LEU A N 1
ATOM 810 C CA . LEU A 1 103 ? -17.893 1.382 22.146 1.00 93.50 103 LEU A CA 1
ATOM 811 C C . LEU A 1 103 ? -18.692 0.618 21.080 1.00 93.50 103 LEU A C 1
ATOM 813 O O . LEU A 1 103 ? -19.487 1.225 20.363 1.00 93.50 103 LEU A O 1
ATOM 817 N N . CYS A 1 104 ? -18.538 -0.705 21.001 1.00 94.69 104 CYS A N 1
ATOM 818 C CA . CYS A 1 104 ? -19.242 -1.519 20.009 1.00 94.69 104 CYS A CA 1
ATOM 819 C C . CYS A 1 104 ? -20.747 -1.633 20.299 1.00 94.69 104 CYS A C 1
ATOM 821 O O . CYS A 1 104 ? -21.572 -1.399 19.418 1.00 94.69 104 CYS A O 1
ATOM 823 N N . ILE A 1 105 ? -21.112 -1.990 21.532 1.00 93.62 105 ILE A N 1
ATOM 824 C CA . ILE A 1 105 ? -22.484 -2.351 21.914 1.00 93.62 105 ILE A CA 1
ATOM 825 C C . ILE A 1 105 ? -23.332 -1.106 22.177 1.00 93.62 105 ILE A C 1
ATOM 827 O O . ILE A 1 105 ? -24.454 -1.012 21.683 1.00 93.62 105 ILE A O 1
ATOM 831 N N . ASN A 1 106 ? -22.811 -0.143 22.943 1.00 91.31 106 ASN A N 1
ATOM 832 C CA . ASN A 1 106 ? -23.606 1.001 23.401 1.00 91.31 106 ASN A CA 1
ATOM 833 C C . ASN A 1 106 ? -23.530 2.188 22.438 1.00 91.31 106 ASN A C 1
ATOM 835 O O . ASN A 1 106 ? -24.478 2.970 22.356 1.00 91.31 106 ASN A O 1
ATOM 839 N N . LEU A 1 107 ? -22.408 2.345 21.726 1.00 90.81 107 LEU A N 1
ATOM 840 C CA . LEU A 1 107 ? -22.198 3.455 20.791 1.00 90.81 107 LEU A CA 1
ATOM 841 C C . LEU A 1 107 ? -22.236 3.041 19.319 1.00 90.81 107 LEU A C 1
ATOM 843 O O . LEU A 1 107 ? -22.103 3.913 18.457 1.00 90.81 107 LEU A O 1
ATOM 847 N N . GLU A 1 108 ? -22.464 1.761 19.017 1.00 93.25 108 GLU A N 1
ATOM 848 C CA . GLU A 1 108 ? -22.515 1.241 17.643 1.00 93.25 108 GLU A CA 1
ATOM 849 C C . GLU A 1 108 ? -21.243 1.590 16.838 1.00 93.25 108 GLU A C 1
ATOM 851 O O . GLU A 1 108 ? -21.287 1.756 15.616 1.00 93.25 108 GLU A O 1
ATOM 856 N N . CYS A 1 109 ? -20.105 1.760 17.521 1.00 94.25 109 CYS A N 1
ATOM 857 C CA . CYS A 1 109 ? -18.823 2.004 16.876 1.00 94.25 109 CYS A CA 1
ATOM 858 C C . CYS A 1 109 ? -18.310 0.703 16.255 1.00 94.25 109 CYS A C 1
ATOM 860 O O . CYS A 1 109 ? -18.389 -0.360 16.867 1.00 94.25 109 CYS A O 1
ATOM 862 N N . ILE A 1 110 ? -17.731 0.790 15.060 1.00 94.94 110 ILE A N 1
ATOM 863 C CA . ILE A 1 110 ? -17.172 -0.373 14.366 1.00 94.94 110 ILE A CA 1
ATOM 864 C C . ILE A 1 110 ? -15.646 -0.265 14.413 1.00 94.94 110 ILE A C 1
ATOM 866 O O . ILE A 1 110 ? -15.099 0.681 13.833 1.00 94.94 110 ILE A O 1
ATOM 870 N N . PRO A 1 111 ? -14.947 -1.189 15.091 1.00 94.31 111 PRO A N 1
ATOM 871 C CA . PRO A 1 111 ? -13.497 -1.235 15.035 1.00 94.31 111 PRO A CA 1
ATOM 872 C C . PRO A 1 111 ? -13.074 -1.685 13.635 1.00 94.31 111 PRO A C 1
ATOM 874 O O . PRO A 1 111 ? -13.615 -2.649 13.092 1.00 94.31 111 PRO A O 1
ATOM 877 N N . THR A 1 112 ? -12.107 -0.989 13.050 1.00 92.56 112 THR A N 1
ATOM 878 C CA . THR A 1 112 ? -11.596 -1.283 11.711 1.00 92.56 112 THR A CA 1
ATOM 879 C C . THR A 1 112 ? -10.090 -1.470 11.763 1.00 92.56 112 THR A C 1
ATOM 881 O O . THR A 1 112 ? -9.384 -0.731 12.450 1.00 92.56 112 THR A O 1
ATOM 884 N N . PHE A 1 113 ? -9.602 -2.456 11.019 1.00 90.69 113 PHE A N 1
ATOM 885 C CA . PHE A 1 113 ? -8.182 -2.757 10.908 1.00 90.69 113 PHE A CA 1
ATOM 886 C C . PHE A 1 113 ? -7.852 -3.041 9.450 1.00 90.69 113 PHE A C 1
ATOM 888 O O . PHE A 1 113 ? -8.495 -3.876 8.813 1.00 90.69 113 PHE A O 1
ATOM 895 N N . VAL A 1 114 ? -6.837 -2.360 8.935 1.00 89.31 114 VAL A N 1
ATOM 896 C CA . VAL A 1 114 ? -6.268 -2.618 7.615 1.00 89.31 114 VAL A CA 1
ATOM 897 C C . VAL A 1 114 ? -4.855 -3.118 7.824 1.00 89.31 114 VAL A C 1
ATOM 899 O O . VAL A 1 114 ? -4.024 -2.407 8.381 1.00 89.31 114 VAL A O 1
ATOM 902 N N . PHE A 1 115 ? -4.597 -4.342 7.374 1.00 89.19 115 PHE A N 1
ATOM 903 C CA . PHE A 1 115 ? -3.275 -4.952 7.388 1.00 89.19 115 PHE A CA 1
ATOM 904 C C . PHE A 1 115 ? -2.681 -4.836 5.989 1.00 89.19 115 PHE A C 1
ATOM 906 O O . PHE A 1 115 ? -3.241 -5.364 5.030 1.00 89.19 115 PHE A O 1
ATOM 913 N N . ALA A 1 116 ? -1.551 -4.151 5.884 1.00 88.50 116 ALA A N 1
ATOM 914 C CA . ALA A 1 116 ? -0.801 -3.997 4.651 1.00 88.50 116 ALA A CA 1
ATOM 915 C C . ALA A 1 116 ? 0.555 -4.690 4.816 1.00 88.50 116 ALA A C 1
ATOM 917 O O . ALA A 1 116 ? 1.363 -4.298 5.659 1.00 88.50 116 ALA A O 1
ATOM 918 N N . GLU A 1 117 ? 0.787 -5.759 4.058 1.00 90.19 117 GLU A N 1
ATOM 919 C CA . GLU A 1 117 ? 2.066 -6.472 4.078 1.00 90.19 117 GLU A CA 1
ATOM 920 C C . GLU A 1 117 ? 3.116 -5.611 3.362 1.00 90.19 117 GLU A C 1
ATOM 922 O O . GLU A 1 117 ? 2.920 -5.166 2.230 1.00 90.19 117 GLU A O 1
ATOM 927 N N . LYS A 1 118 ? 4.198 -5.274 4.068 1.00 88.31 118 LYS A N 1
ATOM 928 C CA . LYS A 1 118 ? 5.147 -4.240 3.642 1.00 88.31 118 LYS A CA 1
ATOM 929 C C . LYS A 1 118 ? 5.849 -4.611 2.342 1.00 88.31 118 LYS A C 1
ATOM 931 O O . LYS A 1 118 ? 6.017 -3.749 1.486 1.00 88.31 118 LYS A O 1
ATOM 936 N N . LYS A 1 119 ? 6.213 -5.884 2.171 1.00 91.12 119 LYS A N 1
ATOM 937 C CA . LYS A 1 119 ? 6.856 -6.375 0.949 1.00 91.12 119 LYS A CA 1
ATOM 938 C C . LYS A 1 119 ? 5.927 -6.220 -0.262 1.00 91.12 119 LYS A C 1
ATOM 940 O O . LYS A 1 119 ? 6.369 -5.785 -1.323 1.00 91.12 119 LYS A O 1
ATOM 945 N N . TYR A 1 120 ? 4.640 -6.495 -0.099 1.00 93.06 120 TYR A N 1
ATOM 946 C CA . TYR A 1 120 ? 3.609 -6.299 -1.107 1.00 93.06 120 TYR A CA 1
ATOM 947 C C . TYR A 1 120 ? 3.411 -4.815 -1.403 1.00 93.06 120 TYR A C 1
ATOM 949 O O . TYR A 1 120 ? 3.309 -4.443 -2.567 1.00 93.06 120 TYR A O 1
ATOM 957 N N . CYS A 1 121 ? 3.442 -3.945 -0.388 1.00 92.06 121 CYS A N 1
ATOM 958 C CA . CYS A 1 121 ? 3.434 -2.495 -0.598 1.00 92.06 121 CYS A CA 1
ATOM 959 C C . CYS A 1 121 ? 4.642 -2.020 -1.418 1.00 92.06 121 CYS A C 1
ATOM 961 O O . CYS A 1 121 ? 4.477 -1.165 -2.285 1.00 92.06 121 CYS A O 1
ATOM 963 N N . VAL A 1 122 ? 5.837 -2.576 -1.186 1.00 92.94 122 VAL A N 1
ATOM 964 C CA . VAL A 1 122 ? 7.031 -2.268 -1.993 1.00 92.94 122 VAL A CA 1
ATOM 965 C C . VAL A 1 122 ? 6.852 -2.755 -3.432 1.00 92.94 122 VAL A C 1
ATOM 967 O O . VAL A 1 122 ? 7.063 -1.979 -4.361 1.00 92.94 122 VAL A O 1
ATOM 970 N N . ALA A 1 123 ? 6.387 -3.991 -3.633 1.00 96.06 123 ALA A N 1
ATOM 971 C CA . ALA A 1 123 ? 6.079 -4.517 -4.965 1.00 96.06 123 ALA A CA 1
ATOM 972 C C . ALA A 1 123 ? 5.038 -3.652 -5.701 1.00 96.06 123 ALA A C 1
ATOM 974 O O . ALA A 1 123 ? 5.219 -3.333 -6.875 1.00 96.06 123 ALA A O 1
ATOM 975 N N . ALA A 1 124 ? 3.988 -3.208 -5.004 1.00 95.69 124 ALA A N 1
ATOM 976 C CA . ALA A 1 124 ? 2.971 -2.322 -5.560 1.00 95.69 124 ALA A CA 1
ATOM 977 C C . ALA A 1 124 ? 3.557 -0.949 -5.909 1.00 95.69 124 ALA A C 1
ATOM 979 O O . ALA A 1 124 ? 3.283 -0.419 -6.982 1.00 95.69 124 ALA A O 1
ATOM 980 N N . LYS A 1 125 ? 4.415 -0.388 -5.046 1.00 94.50 125 LYS A N 1
ATOM 981 C CA . LYS A 1 125 ? 5.091 0.888 -5.309 1.00 94.50 125 LYS A CA 1
ATOM 982 C C . LYS A 1 125 ? 6.009 0.805 -6.529 1.00 94.50 125 LYS A C 1
ATOM 984 O O . LYS A 1 125 ? 6.037 1.750 -7.308 1.00 94.50 125 LYS A O 1
ATOM 989 N N . ILE A 1 126 ? 6.697 -0.319 -6.740 1.00 96.69 126 ILE A N 1
ATOM 990 C CA . ILE A 1 126 ? 7.473 -0.564 -7.965 1.00 96.69 126 ILE A CA 1
ATOM 991 C C . ILE A 1 126 ? 6.567 -0.496 -9.193 1.00 96.69 126 ILE A C 1
ATOM 993 O O . ILE A 1 126 ? 6.909 0.183 -10.158 1.00 96.69 126 ILE A O 1
ATOM 997 N N . ILE A 1 127 ? 5.409 -1.164 -9.154 1.00 97.81 127 ILE A N 1
ATOM 998 C CA . ILE A 1 127 ? 4.444 -1.127 -10.256 1.00 97.81 127 ILE A CA 1
ATOM 999 C C . ILE A 1 127 ? 3.946 0.299 -10.505 1.00 97.81 127 ILE A C 1
ATOM 1001 O O . ILE A 1 127 ? 4.022 0.764 -11.637 1.00 97.81 127 ILE A O 1
ATOM 1005 N N . GLU A 1 128 ? 3.502 1.016 -9.473 1.00 95.12 128 GLU A N 1
ATOM 1006 C CA . GLU A 1 128 ? 3.012 2.394 -9.624 1.00 95.12 128 GLU A CA 1
ATOM 1007 C C . GLU A 1 128 ? 4.093 3.345 -10.155 1.00 95.12 128 GLU A C 1
ATOM 1009 O O . GLU A 1 128 ? 3.813 4.165 -11.021 1.00 95.12 128 GLU A O 1
ATOM 1014 N N . THR A 1 129 ? 5.334 3.231 -9.676 1.00 94.88 129 THR A N 1
ATOM 1015 C CA . THR A 1 129 ? 6.423 4.127 -10.087 1.00 94.88 129 THR A CA 1
ATOM 1016 C C . THR A 1 129 ? 6.953 3.791 -11.479 1.00 94.88 129 THR A C 1
ATOM 1018 O O . THR A 1 129 ? 7.218 4.696 -12.268 1.00 94.88 129 THR A O 1
ATOM 1021 N N . LEU A 1 130 ? 7.141 2.511 -11.803 1.00 96.88 130 LEU A N 1
ATOM 1022 C CA . LEU A 1 130 ? 7.736 2.132 -13.084 1.00 96.88 130 LEU A CA 1
ATOM 1023 C C . LEU A 1 130 ? 6.722 2.109 -14.220 1.00 96.88 130 LEU A C 1
ATOM 1025 O O . LEU A 1 130 ? 7.130 2.268 -15.363 1.00 96.88 130 LEU A O 1
ATOM 1029 N N . LEU A 1 131 ? 5.435 1.901 -13.948 1.00 96.62 131 LEU A N 1
ATOM 1030 C CA . LEU A 1 131 ? 4.405 1.789 -14.981 1.00 96.62 131 LEU A CA 1
ATOM 1031 C C . LEU A 1 131 ? 3.480 3.014 -15.015 1.00 96.62 131 LEU A C 1
ATOM 1033 O O . LEU A 1 131 ? 2.357 2.922 -15.498 1.00 96.62 131 LEU A O 1
ATOM 1037 N N . ASP A 1 132 ? 3.935 4.170 -14.533 1.00 94.62 132 ASP A N 1
ATOM 1038 C CA . ASP A 1 132 ? 3.219 5.424 -14.761 1.00 94.62 132 ASP A CA 1
ATOM 1039 C C . ASP A 1 132 ? 3.309 5.809 -16.257 1.00 94.62 132 ASP A C 1
ATOM 1041 O O . ASP A 1 132 ? 4.416 6.058 -16.752 1.00 94.62 132 ASP A O 1
ATOM 1045 N N . PRO A 1 133 ? 2.184 5.881 -16.998 1.00 94.94 133 PRO A N 1
ATOM 1046 C CA . PRO A 1 133 ? 2.173 6.209 -18.427 1.00 94.94 133 PRO A CA 1
ATOM 1047 C C . PRO A 1 133 ? 2.700 7.619 -18.746 1.00 94.94 133 PRO A C 1
ATOM 1049 O O . PRO A 1 133 ? 3.069 7.890 -19.889 1.00 94.94 133 PRO A O 1
ATOM 1052 N 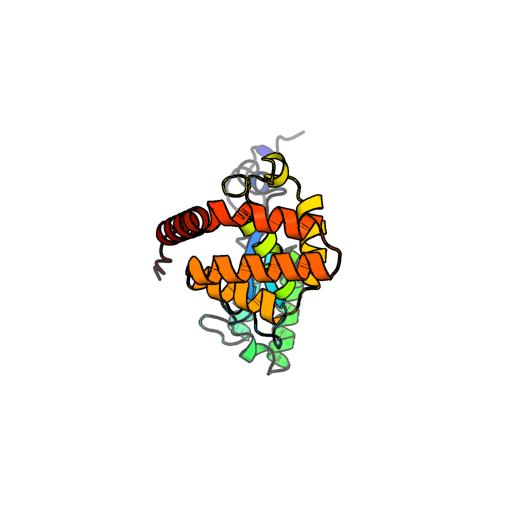N . ALA A 1 134 ? 2.792 8.524 -17.763 1.00 93.88 134 ALA A N 1
ATOM 1053 C CA . ALA A 1 134 ? 3.453 9.817 -17.949 1.00 93.88 134 ALA A CA 1
ATOM 1054 C C . ALA A 1 134 ? 4.980 9.685 -18.119 1.00 93.88 134 ALA A C 1
ATOM 1056 O O . ALA A 1 134 ? 5.614 10.555 -18.723 1.00 93.88 134 ALA A O 1
ATOM 1057 N N . TYR A 1 135 ? 5.570 8.595 -17.615 1.00 94.50 135 TYR A N 1
ATOM 1058 C CA . TYR A 1 135 ? 7.020 8.366 -17.578 1.00 94.50 135 TYR A CA 1
ATOM 1059 C C . TYR A 1 135 ? 7.453 7.039 -18.226 1.00 94.50 135 TYR A C 1
ATOM 1061 O O . TYR A 1 135 ? 8.650 6.750 -18.278 1.00 94.50 135 TYR A O 1
ATOM 1069 N N . ASN A 1 136 ? 6.512 6.245 -18.744 1.00 95.88 136 ASN A N 1
ATOM 1070 C CA . ASN A 1 136 ? 6.768 4.957 -19.378 1.00 95.88 136 ASN A CA 1
ATOM 1071 C C . ASN A 1 136 ? 6.044 4.853 -20.728 1.00 95.88 136 ASN A C 1
ATOM 1073 O O . ASN A 1 136 ? 4.819 4.806 -20.791 1.00 95.88 136 ASN A O 1
ATOM 1077 N N . ASN A 1 137 ? 6.812 4.771 -21.814 1.00 90.19 137 ASN A N 1
ATOM 1078 C CA . ASN A 1 137 ? 6.288 4.717 -23.182 1.00 90.19 137 ASN A CA 1
ATOM 1079 C C . ASN A 1 137 ? 5.742 3.340 -23.603 1.00 90.19 137 ASN A C 1
ATOM 1081 O O . ASN A 1 137 ? 5.146 3.226 -24.673 1.00 90.19 137 ASN A O 1
ATOM 1085 N N . GLU A 1 138 ? 5.946 2.305 -22.791 1.00 94.75 138 GLU A N 1
ATOM 1086 C CA . GLU A 1 138 ? 5.402 0.961 -23.008 1.00 94.75 138 GLU A CA 1
ATOM 1087 C C . GLU A 1 138 ? 4.039 0.763 -22.328 1.00 94.75 138 GLU A C 1
ATOM 1089 O O . GLU A 1 138 ? 3.442 -0.310 -22.450 1.00 94.75 138 GLU A O 1
ATOM 1094 N N . VAL A 1 139 ? 3.547 1.779 -21.610 1.00 94.62 139 VAL A N 1
ATOM 1095 C CA . VAL A 1 139 ? 2.299 1.733 -20.846 1.00 94.62 139 VAL A CA 1
ATOM 1096 C C . VAL A 1 139 ? 1.309 2.756 -21.396 1.00 94.62 139 VAL A C 1
ATOM 1098 O O . VAL A 1 139 ? 1.626 3.929 -21.563 1.00 94.62 139 VAL A O 1
ATOM 1101 N N . ASP A 1 140 ? 0.086 2.308 -21.664 1.00 94.06 140 ASP A N 1
ATOM 1102 C CA . ASP A 1 140 ? -1.012 3.183 -22.072 1.00 94.06 140 ASP A CA 1
ATOM 1103 C C . ASP A 1 140 ? -1.687 3.856 -20.862 1.00 94.06 140 ASP A C 1
ATOM 1105 O O . ASP A 1 140 ? -1.722 3.303 -19.761 1.00 94.06 140 ASP A O 1
ATOM 1109 N N . TYR A 1 141 ? -2.298 5.026 -21.075 1.00 93.94 141 TYR A N 1
ATOM 1110 C CA . TYR A 1 141 ? -2.998 5.782 -20.027 1.00 93.94 141 TYR A CA 1
ATOM 1111 C C . TYR A 1 141 ? -4.168 5.030 -19.380 1.00 93.94 141 TYR A C 1
ATOM 1113 O O . TYR A 1 141 ? -4.569 5.373 -18.264 1.00 93.94 141 TYR A O 1
ATOM 1121 N N . SER A 1 142 ? -4.701 3.991 -20.030 1.00 92.81 142 SER A N 1
ATOM 1122 C CA . SER A 1 142 ? -5.691 3.106 -19.414 1.00 92.81 142 SER A CA 1
ATOM 1123 C C . SER A 1 142 ? -5.176 2.370 -18.177 1.00 92.81 142 SER A C 1
ATOM 1125 O O . SER A 1 142 ? -5.958 2.053 -17.278 1.00 92.81 142 SER A O 1
ATOM 1127 N N . PHE A 1 143 ? -3.860 2.175 -18.071 1.00 92.44 143 PHE A N 1
ATOM 1128 C CA . PHE A 1 143 ? -3.244 1.513 -16.927 1.00 92.44 143 PHE A CA 1
ATOM 1129 C C . PHE A 1 143 ? -3.498 2.254 -15.610 1.00 92.44 143 PHE A C 1
ATOM 1131 O O . PHE A 1 143 ? -3.664 1.611 -14.577 1.00 92.44 143 PHE A O 1
ATOM 1138 N N . THR A 1 144 ? -3.617 3.589 -15.633 1.00 89.50 144 THR A N 1
ATOM 1139 C CA . THR A 1 144 ? -3.833 4.425 -14.437 1.00 89.50 144 THR A CA 1
ATOM 1140 C C . THR A 1 144 ? -5.022 3.960 -13.592 1.00 89.50 144 THR A C 1
ATOM 1142 O O . THR A 1 144 ? -4.969 4.039 -12.363 1.00 89.50 144 THR A O 1
ATOM 1145 N N . PHE A 1 145 ? -6.074 3.439 -14.230 1.00 90.69 145 PHE A N 1
ATOM 1146 C CA . PHE A 1 145 ? -7.296 2.966 -13.572 1.00 90.69 145 PHE A CA 1
ATOM 1147 C C . PHE A 1 145 ? -7.480 1.439 -13.605 1.00 90.69 145 PHE A C 1
ATOM 1149 O O . PHE A 1 145 ? -8.456 0.933 -13.043 1.00 90.69 145 PHE A O 1
ATOM 1156 N N . ASP A 1 146 ? -6.550 0.686 -14.201 1.00 93.12 146 ASP A N 1
ATOM 1157 C CA . ASP A 1 146 ? -6.612 -0.777 -14.261 1.00 93.12 146 ASP A CA 1
ATOM 1158 C C . ASP A 1 146 ? -6.049 -1.431 -12.987 1.00 93.12 146 ASP A C 1
ATOM 1160 O O . ASP A 1 146 ? -4.955 -2.001 -12.941 1.00 93.12 146 ASP A O 1
ATOM 1164 N N . ASN A 1 147 ? -6.837 -1.356 -11.913 1.00 92.50 147 ASN A N 1
ATOM 1165 C CA . ASN A 1 147 ? -6.474 -1.923 -10.613 1.00 92.50 147 ASN A CA 1
ATOM 1166 C C . ASN A 1 147 ? -6.274 -3.448 -10.649 1.00 92.50 147 ASN A C 1
ATOM 1168 O O . ASN A 1 147 ? -5.520 -3.983 -9.834 1.00 92.50 147 ASN A O 1
ATOM 1172 N N . LEU A 1 148 ? -6.939 -4.160 -11.567 1.00 95.19 148 LEU A N 1
ATOM 1173 C CA . LEU A 1 148 ? -6.798 -5.613 -11.681 1.00 95.19 148 LEU A CA 1
ATOM 1174 C C . LEU A 1 148 ? -5.446 -5.974 -12.294 1.00 95.19 148 LEU A C 1
ATOM 1176 O O . LEU A 1 148 ? -4.736 -6.810 -11.729 1.00 95.19 148 LEU A O 1
ATOM 1180 N N . LYS A 1 149 ? -5.052 -5.301 -13.380 1.00 94.81 149 LYS A N 1
ATOM 1181 C CA . LYS A 1 149 ? -3.734 -5.506 -13.987 1.00 94.81 149 LYS A CA 1
ATOM 1182 C C . LYS A 1 149 ? -2.609 -5.082 -13.048 1.00 94.81 149 LYS A C 1
ATOM 1184 O O . LYS A 1 149 ? -1.639 -5.822 -12.893 1.00 94.81 149 LYS A O 1
ATOM 1189 N N . LYS A 1 150 ? -2.752 -3.948 -12.353 1.00 95.75 150 LYS A N 1
ATOM 1190 C CA . LYS A 1 150 ? -1.795 -3.504 -11.321 1.00 95.75 150 LYS A CA 1
ATOM 1191 C C . LYS A 1 150 ? -1.588 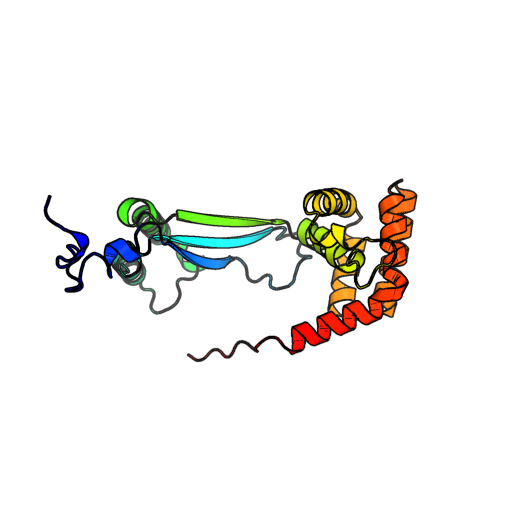-4.564 -10.240 1.00 95.75 150 LYS A C 1
ATOM 1193 O O . LYS A 1 150 ? -0.447 -4.882 -9.897 1.00 95.75 150 LYS A O 1
ATOM 1198 N N . LYS A 1 151 ? -2.680 -5.159 -9.748 1.00 96.62 151 LYS A N 1
ATOM 1199 C CA . LYS A 1 151 ? -2.634 -6.242 -8.759 1.00 96.62 151 LYS A CA 1
ATOM 1200 C C . LYS A 1 151 ? -1.923 -7.485 -9.302 1.00 96.62 151 LYS A C 1
ATOM 1202 O O . LYS A 1 151 ? -1.036 -8.007 -8.634 1.00 96.62 151 LYS A O 1
ATOM 1207 N N . GLU A 1 152 ? -2.266 -7.919 -10.514 1.00 97.25 152 GLU A N 1
ATOM 1208 C CA . GLU A 1 152 ? -1.644 -9.077 -11.174 1.00 97.25 152 GLU A CA 1
ATOM 1209 C C . GLU A 1 152 ? -0.123 -8.899 -11.324 1.00 97.25 152 GLU A C 1
ATOM 1211 O O . GLU A 1 152 ? 0.661 -9.796 -11.008 1.00 97.25 152 GLU A O 1
ATOM 1216 N N . LEU A 1 153 ? 0.317 -7.724 -11.783 1.00 97.88 153 LEU A N 1
ATOM 1217 C CA . LEU A 1 153 ? 1.740 -7.419 -11.935 1.00 97.88 153 LEU A CA 1
ATOM 1218 C C . LEU A 1 153 ? 2.444 -7.305 -10.578 1.00 97.88 153 LEU A C 1
ATOM 1220 O O . LEU A 1 153 ? 3.572 -7.774 -10.437 1.00 97.88 153 LEU A O 1
ATOM 1224 N N . THR A 1 154 ? 1.770 -6.756 -9.566 1.00 97.88 154 THR A N 1
ATOM 1225 C CA . THR A 1 154 ? 2.299 -6.685 -8.197 1.00 97.88 154 THR A CA 1
ATOM 1226 C C . THR A 1 154 ? 2.555 -8.077 -7.626 1.00 97.88 154 THR A C 1
ATOM 1228 O O . THR A 1 154 ? 3.616 -8.312 -7.057 1.00 97.88 154 THR A O 1
ATOM 1231 N N . GLU A 1 155 ? 1.631 -9.023 -7.812 1.00 97.44 155 GLU A N 1
ATOM 1232 C CA . GLU A 1 155 ? 1.794 -10.411 -7.351 1.00 97.44 155 GLU A CA 1
ATOM 1233 C C . GLU A 1 155 ? 2.995 -11.107 -8.011 1.00 97.44 155 GLU A C 1
ATOM 1235 O O . GLU A 1 155 ? 3.699 -11.879 -7.360 1.00 97.44 155 GLU A O 1
ATOM 1240 N N . LYS A 1 156 ? 3.284 -10.784 -9.276 1.00 97.88 156 LYS A N 1
ATOM 1241 C CA . LYS A 1 156 ? 4.480 -11.263 -9.985 1.00 97.88 156 LYS A CA 1
ATOM 1242 C C . LYS A 1 156 ? 5.769 -10.614 -9.464 1.00 97.88 156 LYS A C 1
ATOM 1244 O O . LYS A 1 156 ? 6.771 -11.298 -9.298 1.00 97.88 156 LYS A O 1
ATOM 1249 N N . VAL A 1 157 ? 5.765 -9.309 -9.188 1.00 97.75 157 VAL A N 1
ATOM 1250 C CA . VAL A 1 157 ? 6.935 -8.608 -8.619 1.00 97.75 157 VAL A CA 1
ATOM 1251 C C . VAL A 1 157 ? 7.181 -9.023 -7.168 1.00 97.75 157 VAL A C 1
ATOM 1253 O O . VAL A 1 157 ? 8.324 -9.103 -6.731 1.00 97.75 157 VAL A O 1
ATOM 1256 N N . TYR A 1 158 ? 6.132 -9.369 -6.424 1.00 95.81 158 TYR A N 1
ATOM 1257 C CA . TYR A 1 158 ? 6.239 -9.864 -5.053 1.00 95.81 158 TYR A CA 1
ATOM 1258 C C . TYR A 1 158 ? 7.125 -11.118 -4.937 1.00 95.81 158 TYR A C 1
ATOM 1260 O O . TYR A 1 158 ? 7.783 -11.315 -3.913 1.00 95.81 158 TYR A O 1
ATOM 1268 N N . SER A 1 159 ? 7.196 -11.956 -5.977 1.00 94.69 159 SER A N 1
ATOM 1269 C CA . SER A 1 159 ? 8.066 -13.138 -5.976 1.00 94.69 159 SER A CA 1
ATOM 1270 C C . SER A 1 159 ? 9.544 -12.832 -6.242 1.00 94.69 159 SER A C 1
ATOM 1272 O O . SER A 1 159 ? 10.349 -13.762 -6.248 1.00 94.69 159 SER A O 1
ATOM 1274 N N . PHE A 1 160 ? 9.919 -11.572 -6.478 1.00 96.19 160 PHE A N 1
ATOM 1275 C CA . PHE A 1 160 ? 11.314 -11.195 -6.710 1.00 96.19 160 PHE A CA 1
ATOM 1276 C C . PHE A 1 160 ? 12.139 -11.348 -5.418 1.00 96.19 160 PHE A C 1
ATOM 1278 O O . PHE A 1 160 ? 11.575 -11.359 -4.312 1.00 96.19 160 PHE A O 1
ATOM 1285 N N . PRO A 1 161 ? 13.478 -11.464 -5.532 1.00 93.69 161 PRO A N 1
ATOM 1286 C CA . PRO A 1 161 ? 14.370 -11.476 -4.381 1.00 93.69 161 PRO A CA 1
ATOM 1287 C C . PRO A 1 161 ? 14.152 -10.250 -3.490 1.00 93.69 161 PRO A C 1
ATOM 1289 O O . PRO A 1 161 ? 14.013 -9.136 -3.992 1.00 93.69 161 PRO A O 1
ATOM 1292 N N . ASN A 1 162 ? 14.155 -10.451 -2.167 1.00 90.44 162 ASN A N 1
ATOM 1293 C CA . ASN A 1 162 ? 13.952 -9.358 -1.210 1.00 90.44 162 ASN A CA 1
ATOM 1294 C C . ASN A 1 162 ? 14.983 -8.240 -1.410 1.00 90.44 162 ASN A C 1
ATOM 1296 O O . ASN A 1 162 ? 14.595 -7.083 -1.458 1.00 90.44 162 ASN A O 1
ATOM 1300 N N . GLU A 1 163 ? 16.250 -8.593 -1.640 1.00 91.44 163 GLU A N 1
ATOM 1301 C CA . GLU A 1 163 ? 17.333 -7.643 -1.925 1.00 91.44 163 GLU A CA 1
ATOM 1302 C C . GLU A 1 163 ? 16.996 -6.708 -3.098 1.00 91.44 163 GLU A C 1
ATOM 1304 O O . GLU A 1 163 ? 17.184 -5.504 -3.001 1.00 91.44 163 GLU A O 1
ATOM 1309 N N . SER A 1 164 ? 16.381 -7.219 -4.172 1.00 93.06 164 SER A N 1
ATOM 1310 C CA . SER A 1 164 ? 15.978 -6.383 -5.313 1.00 93.06 164 SER A CA 1
ATOM 1311 C C . SER A 1 164 ? 14.860 -5.394 -4.965 1.00 93.06 164 SER A C 1
ATOM 1313 O O . SER A 1 164 ? 14.835 -4.280 -5.484 1.00 93.06 164 SER A O 1
ATOM 1315 N N . LEU A 1 165 ? 13.922 -5.793 -4.100 1.00 93.75 165 LEU A N 1
ATOM 1316 C CA . LEU A 1 165 ? 12.852 -4.914 -3.617 1.00 93.75 165 LEU A CA 1
ATOM 1317 C C . LEU A 1 165 ? 13.401 -3.860 -2.638 1.00 93.75 165 LEU A C 1
ATOM 1319 O O . LEU A 1 165 ? 12.966 -2.707 -2.654 1.00 93.75 165 LEU A O 1
ATOM 1323 N N . GLU A 1 166 ? 14.366 -4.257 -1.807 1.00 90.19 166 GLU A N 1
ATOM 1324 C CA . GLU A 1 166 ? 15.077 -3.403 -0.852 1.00 90.19 166 GLU A CA 1
ATOM 1325 C C . GLU A 1 166 ? 15.910 -2.333 -1.559 1.00 90.19 166 GLU A C 1
ATOM 1327 O O . GLU A 1 166 ? 15.785 -1.145 -1.251 1.00 90.19 166 GLU A O 1
ATOM 1332 N N . ASP A 1 167 ? 16.698 -2.733 -2.553 1.00 92.25 167 ASP A N 1
ATOM 1333 C CA . ASP A 1 167 ? 17.476 -1.821 -3.386 1.00 92.25 167 ASP A CA 1
ATOM 1334 C C . ASP A 1 167 ? 16.578 -0.780 -4.049 1.00 92.25 167 ASP A C 1
ATOM 1336 O O . ASP A 1 167 ? 16.858 0.419 -3.974 1.00 92.25 167 ASP A O 1
ATOM 1340 N N . PHE A 1 168 ? 15.450 -1.213 -4.621 1.00 94.06 168 PHE A N 1
ATOM 1341 C CA . PHE A 1 168 ? 14.510 -0.297 -5.255 1.00 94.06 168 PHE A CA 1
ATOM 1342 C C . PHE A 1 168 ? 14.022 0.782 -4.286 1.00 94.06 168 PHE A C 1
ATOM 1344 O O . PHE A 1 168 ? 14.120 1.970 -4.594 1.00 94.06 168 PHE A O 1
ATOM 1351 N N . ILE A 1 169 ? 13.498 0.398 -3.114 1.00 91.25 169 ILE A N 1
ATOM 1352 C CA . ILE A 1 169 ? 12.924 1.384 -2.190 1.00 91.25 169 ILE A CA 1
ATOM 1353 C C . ILE A 1 169 ? 14.001 2.310 -1.615 1.00 91.25 169 ILE A C 1
ATOM 1355 O O . ILE A 1 169 ? 13.757 3.507 -1.472 1.00 91.25 169 ILE A O 1
ATOM 1359 N N . ASN A 1 170 ? 15.205 1.795 -1.350 1.00 90.06 170 ASN A N 1
ATOM 1360 C CA . ASN A 1 170 ? 16.316 2.603 -0.852 1.00 90.06 170 ASN A CA 1
ATOM 1361 C C . ASN A 1 170 ? 16.769 3.629 -1.898 1.00 90.06 170 ASN A C 1
ATOM 1363 O O . ASN A 1 170 ? 16.905 4.812 -1.588 1.00 90.06 170 ASN A O 1
ATOM 1367 N N . PHE A 1 171 ? 16.944 3.216 -3.155 1.00 92.06 171 PHE A N 1
ATOM 1368 C CA . PHE A 1 171 ? 17.382 4.121 -4.222 1.00 92.06 171 PHE A CA 1
ATOM 1369 C C . PHE A 1 171 ? 16.299 5.123 -4.626 1.00 92.06 171 PHE A C 1
ATOM 1371 O O . PHE A 1 171 ? 16.617 6.262 -4.984 1.00 92.06 171 PHE A O 1
ATOM 1378 N N . TYR A 1 172 ? 15.034 4.719 -4.519 1.00 90.00 172 TYR A N 1
ATOM 1379 C CA . TYR A 1 172 ? 13.881 5.592 -4.685 1.00 90.00 172 TYR A CA 1
ATOM 1380 C C . TYR A 1 172 ? 13.877 6.695 -3.615 1.00 90.00 172 TYR A C 1
ATOM 1382 O O . TYR A 1 172 ? 13.767 7.873 -3.951 1.00 90.00 172 TYR A O 1
ATOM 1390 N N . LEU A 1 173 ? 14.069 6.336 -2.339 1.00 86.38 173 LEU A N 1
ATOM 1391 C CA . LEU A 1 173 ? 14.110 7.289 -1.221 1.00 86.38 173 LEU A CA 1
ATOM 1392 C C . LEU A 1 173 ? 15.338 8.210 -1.274 1.00 86.38 173 LEU A C 1
ATOM 1394 O O . LEU A 1 173 ? 15.213 9.406 -1.009 1.00 86.38 173 LEU A O 1
ATOM 1398 N N . ASP A 1 174 ? 16.499 7.684 -1.674 1.00 86.81 174 ASP A N 1
ATOM 1399 C CA . ASP A 1 174 ? 17.702 8.481 -1.959 1.00 86.81 174 ASP A CA 1
ATOM 1400 C C . ASP A 1 174 ? 17.465 9.463 -3.123 1.00 86.81 174 ASP A C 1
ATOM 1402 O O . ASP A 1 174 ? 18.152 10.482 -3.262 1.00 86.81 174 ASP A O 1
ATOM 1406 N N . GLY A 1 175 ? 16.517 9.140 -4.009 1.00 84.44 175 GLY A N 1
ATOM 1407 C CA . GLY A 1 175 ? 16.242 9.874 -5.233 1.00 84.44 175 GLY A CA 1
ATOM 1408 C C . GLY A 1 175 ? 17.457 9.947 -6.158 1.00 84.44 175 GLY A C 1
ATOM 1409 O O . GLY A 1 175 ? 17.664 10.978 -6.810 1.00 84.44 175 GLY A O 1
ATOM 1410 N N . ASN A 1 176 ? 18.287 8.899 -6.167 1.00 87.06 176 ASN A N 1
ATOM 1411 C CA . ASN A 1 176 ? 19.479 8.793 -7.003 1.00 87.06 176 ASN A CA 1
ATOM 1412 C C . ASN A 1 176 ? 19.115 8.115 -8.331 1.00 87.06 176 ASN A C 1
ATOM 1414 O O . ASN A 1 176 ? 18.936 6.898 -8.397 1.00 87.06 176 ASN A O 1
ATOM 1418 N N . ALA A 1 177 ? 19.028 8.910 -9.398 1.00 89.69 177 ALA A N 1
ATOM 1419 C CA . ALA A 1 177 ? 18.590 8.428 -10.703 1.00 89.69 177 ALA A CA 1
ATOM 1420 C C . ALA A 1 177 ? 19.527 7.381 -11.330 1.00 89.69 177 ALA A C 1
ATOM 1422 O O . ALA A 1 177 ? 19.057 6.488 -12.035 1.00 89.69 177 ALA A O 1
ATOM 1423 N N . GLU A 1 178 ? 20.836 7.455 -11.073 1.00 92.75 178 GLU A N 1
ATOM 1424 C CA . GLU A 1 178 ? 21.802 6.487 -11.601 1.00 92.75 178 GLU A CA 1
ATOM 1425 C C . GLU A 1 178 ? 21.596 5.111 -10.962 1.00 92.75 178 GLU A C 1
ATOM 1427 O O . GLU A 1 178 ? 21.424 4.117 -11.674 1.00 92.75 178 GLU A O 1
ATOM 1432 N N . LYS A 1 179 ? 21.512 5.063 -9.625 1.00 94.88 179 LYS A N 1
ATOM 1433 C CA . LYS A 1 179 ? 21.214 3.824 -8.891 1.00 94.88 179 LYS A CA 1
ATOM 1434 C C . LYS A 1 179 ? 19.850 3.256 -9.280 1.00 94.88 179 LYS A C 1
ATOM 1436 O O . LYS A 1 179 ? 19.737 2.058 -9.526 1.00 94.88 179 LYS A O 1
ATOM 1441 N N . MET A 1 180 ? 18.835 4.112 -9.422 1.00 95.00 180 MET A N 1
ATOM 1442 C CA . MET A 1 180 ? 17.508 3.692 -9.885 1.00 95.00 180 MET A CA 1
ATOM 1443 C C . MET A 1 180 ? 17.548 3.108 -11.298 1.00 95.00 180 MET A C 1
ATOM 1445 O O . MET A 1 180 ? 16.955 2.064 -11.548 1.00 95.00 180 MET A O 1
ATOM 1449 N N . THR A 1 181 ? 18.301 3.719 -12.213 1.00 95.81 181 THR A N 1
ATOM 1450 C CA . THR A 1 181 ? 18.476 3.202 -13.579 1.00 95.81 181 THR A CA 1
ATOM 1451 C C . THR A 1 181 ? 19.121 1.814 -13.572 1.00 95.81 181 THR A C 1
ATOM 1453 O O . THR A 1 181 ? 18.678 0.926 -14.303 1.00 95.81 181 THR A O 1
ATOM 1456 N N . GLN A 1 182 ? 20.158 1.605 -12.755 1.00 96.19 182 GLN A N 1
ATOM 1457 C CA . GLN A 1 182 ? 20.811 0.298 -12.619 1.00 96.19 182 GLN A CA 1
ATOM 1458 C C . GLN A 1 182 ? 19.867 -0.747 -12.011 1.00 96.19 182 GLN A C 1
ATOM 1460 O O . GLN A 1 182 ? 19.747 -1.843 -12.559 1.00 96.19 182 GLN A O 1
ATOM 1465 N N . CYS A 1 183 ? 19.139 -0.381 -10.955 1.00 96.81 183 CYS A N 1
ATOM 1466 C CA . CYS A 1 183 ? 18.149 -1.241 -10.311 1.00 96.81 183 CYS A CA 1
ATOM 1467 C C . CYS A 1 183 ? 17.049 -1.676 -11.291 1.00 96.81 183 CYS A C 1
ATOM 1469 O O . CYS A 1 183 ? 16.790 -2.869 -11.432 1.00 96.81 183 CYS A O 1
ATOM 1471 N N . ILE A 1 184 ? 16.480 -0.746 -12.071 1.00 97.25 184 ILE A N 1
ATOM 1472 C CA . ILE A 1 184 ? 15.465 -1.067 -13.091 1.00 97.25 184 ILE A CA 1
ATOM 1473 C C . ILE A 1 184 ? 16.007 -2.072 -14.112 1.00 97.25 184 ILE A C 1
ATOM 1475 O O . ILE A 1 184 ? 15.302 -3.018 -14.465 1.00 97.25 184 ILE A O 1
ATOM 1479 N N . ARG A 1 185 ? 17.258 -1.911 -14.573 1.00 97.81 185 ARG A N 1
ATOM 1480 C CA . ARG A 1 185 ? 17.892 -2.861 -15.507 1.00 97.81 185 ARG A CA 1
ATOM 1481 C C . ARG A 1 185 ? 18.006 -4.253 -14.894 1.00 97.81 185 ARG A C 1
ATOM 1483 O O . ARG A 1 185 ? 17.547 -5.211 -15.508 1.00 97.81 185 ARG A O 1
ATOM 1490 N N . GLN A 1 186 ? 18.536 -4.348 -13.675 1.00 97.75 186 GLN A N 1
ATOM 1491 C CA . GLN A 1 186 ? 18.683 -5.616 -12.955 1.00 97.75 186 GLN A CA 1
ATOM 1492 C C . GLN A 1 186 ? 17.333 -6.305 -12.732 1.00 97.75 186 GLN A C 1
ATOM 1494 O O . GLN A 1 186 ? 17.199 -7.497 -13.002 1.00 97.75 186 GLN A O 1
ATOM 1499 N N . MET A 1 187 ? 16.309 -5.558 -12.313 1.00 97.94 187 MET A N 1
ATOM 1500 C CA . MET A 1 187 ? 14.953 -6.083 -12.143 1.00 97.94 187 MET A CA 1
ATOM 1501 C C . MET A 1 187 ? 14.347 -6.561 -13.468 1.00 97.94 187 MET A C 1
ATOM 1503 O O . MET A 1 187 ? 13.709 -7.612 -13.514 1.00 97.94 187 MET A O 1
ATOM 1507 N N . SER A 1 188 ? 14.563 -5.818 -14.555 1.00 97.88 188 SER A N 1
ATOM 1508 C CA . SER A 1 188 ? 14.135 -6.209 -15.901 1.00 97.88 188 SER A CA 1
ATOM 1509 C C . SER A 1 188 ? 14.814 -7.504 -16.364 1.00 97.88 188 SER A C 1
ATOM 1511 O O . SER A 1 188 ? 14.161 -8.363 -16.962 1.00 97.88 188 SER A O 1
ATOM 1513 N N . ASP A 1 189 ? 16.117 -7.638 -16.118 1.00 98.06 189 ASP A N 1
ATOM 1514 C CA . ASP A 1 189 ? 16.902 -8.807 -16.520 1.00 98.06 189 ASP A CA 1
ATOM 1515 C C . ASP A 1 189 ? 16.527 -10.025 -15.673 1.00 98.06 189 ASP A C 1
ATOM 1517 O O . ASP A 1 189 ? 16.360 -11.125 -16.207 1.00 98.06 189 ASP A O 1
ATOM 1521 N N . HIS A 1 190 ? 16.278 -9.816 -14.377 1.00 97.88 190 HIS A N 1
ATOM 1522 C CA . HIS A 1 190 ? 15.707 -10.835 -13.507 1.00 97.88 190 HIS A CA 1
ATOM 1523 C C . HIS A 1 190 ? 14.350 -11.308 -14.038 1.00 97.88 190 HIS A C 1
ATOM 1525 O O . HIS A 1 190 ? 14.193 -12.504 -14.287 1.00 97.88 190 HIS A O 1
ATOM 1531 N N . ALA A 1 191 ? 13.414 -10.387 -14.305 1.00 98.25 191 ALA A N 1
ATOM 1532 C CA . ALA A 1 191 ? 12.095 -10.700 -14.859 1.00 98.25 191 ALA A CA 1
ATOM 1533 C C . ALA A 1 191 ? 12.205 -11.537 -16.142 1.00 98.25 191 ALA A C 1
ATOM 1535 O O . ALA A 1 191 ? 11.517 -12.547 -16.291 1.00 98.25 191 ALA A O 1
ATOM 1536 N N . TYR A 1 192 ? 13.118 -11.161 -17.041 1.00 98.31 192 TYR A N 1
ATOM 1537 C CA . TYR A 1 192 ? 13.389 -11.916 -18.260 1.00 98.31 192 TYR A CA 1
ATOM 1538 C C . TYR A 1 192 ? 13.897 -13.334 -17.959 1.00 98.31 192 TYR A C 1
ATOM 1540 O O . TYR A 1 192 ? 13.409 -14.299 -18.549 1.00 98.31 192 TYR A O 1
ATOM 1548 N N . SER A 1 193 ? 14.844 -13.473 -17.025 1.00 97.88 193 SER A N 1
ATOM 1549 C CA . SER A 1 193 ? 15.450 -14.763 -16.668 1.00 97.88 193 SER A CA 1
ATOM 1550 C C . SER A 1 193 ? 14.449 -15.768 -16.086 1.00 97.88 193 SER A C 1
ATOM 1552 O O . SER A 1 193 ? 14.609 -16.969 -16.293 1.00 97.88 193 SER A O 1
ATOM 1554 N N . ILE A 1 194 ? 13.390 -15.286 -15.424 1.00 97.19 194 ILE A N 1
ATOM 1555 C CA . ILE A 1 194 ? 12.322 -16.117 -14.845 1.00 97.19 194 ILE A CA 1
ATOM 1556 C C . ILE A 1 194 ? 11.074 -16.227 -15.741 1.00 97.19 194 ILE A C 1
ATOM 1558 O O . ILE A 1 194 ? 10.029 -16.695 -15.296 1.00 97.19 194 ILE A O 1
ATOM 1562 N N . GLY A 1 195 ? 11.166 -15.806 -17.007 1.00 97.75 195 GLY A N 1
ATOM 1563 C CA . GLY A 1 195 ? 10.094 -15.943 -18.003 1.00 97.75 195 GLY A CA 1
ATOM 1564 C C . GLY A 1 195 ? 8.989 -14.881 -17.931 1.00 97.75 195 GLY A C 1
ATOM 1565 O O . GLY A 1 195 ? 7.989 -14.977 -18.642 1.00 97.75 195 GLY A O 1
ATOM 1566 N N . LEU A 1 196 ? 9.155 -13.836 -17.118 1.00 97.94 196 LEU A N 1
ATOM 1567 C CA . LEU A 1 196 ? 8.228 -12.705 -17.010 1.00 97.94 196 LEU A CA 1
ATOM 1568 C C . LEU A 1 196 ? 8.569 -11.622 -18.046 1.00 97.94 196 LEU A C 1
ATOM 1570 O O . LEU A 1 196 ? 8.903 -10.481 -17.716 1.00 97.94 196 LEU A O 1
ATOM 1574 N N . TYR A 1 197 ? 8.482 -11.987 -19.327 1.00 97.44 197 TYR A N 1
ATOM 1575 C CA . TYR A 1 197 ? 8.901 -11.137 -20.449 1.00 97.44 197 TYR A CA 1
ATOM 1576 C C . TYR A 1 197 ? 8.123 -9.821 -20.550 1.00 97.44 197 TYR A C 1
ATOM 1578 O O . TYR A 1 197 ? 8.707 -8.788 -20.872 1.00 97.44 197 TYR A O 1
ATOM 1586 N N . GLU A 1 198 ? 6.824 -9.842 -20.238 1.00 96.31 198 GLU A N 1
ATOM 1587 C CA . GLU A 1 198 ? 5.989 -8.636 -20.201 1.00 96.31 198 GLU A CA 1
ATOM 1588 C C . GLU A 1 198 ? 6.528 -7.632 -19.173 1.00 96.31 198 GLU A C 1
ATOM 1590 O O . GLU A 1 198 ? 6.762 -6.478 -19.513 1.00 96.31 198 GLU A O 1
ATOM 1595 N N . ILE A 1 199 ? 6.822 -8.079 -17.946 1.00 97.56 199 ILE A N 1
ATOM 1596 C CA . ILE A 1 199 ? 7.371 -7.216 -16.888 1.00 97.56 199 ILE A CA 1
ATOM 1597 C C . ILE A 1 199 ? 8.740 -6.676 -17.286 1.00 97.56 199 ILE A C 1
ATOM 1599 O O . ILE A 1 199 ? 8.989 -5.485 -17.126 1.00 97.56 199 ILE A O 1
ATOM 1603 N N . SER A 1 200 ? 9.605 -7.519 -17.858 1.00 98.12 200 SER A N 1
ATOM 1604 C CA . SER A 1 200 ? 10.905 -7.071 -18.371 1.00 98.12 200 SER A CA 1
ATOM 1605 C C . SER A 1 200 ? 10.748 -5.933 -19.383 1.00 98.12 200 SER A C 1
ATOM 1607 O O . SER A 1 200 ? 11.417 -4.904 -19.271 1.00 98.12 200 SER A O 1
ATOM 1609 N N . LYS A 1 201 ? 9.825 -6.082 -20.343 1.00 97.75 201 LYS A N 1
ATOM 1610 C CA . LYS A 1 201 ? 9.534 -5.053 -21.347 1.00 97.75 201 LYS A CA 1
ATOM 1611 C C . LYS A 1 201 ? 9.012 -3.766 -20.701 1.00 97.75 201 LYS A C 1
ATOM 1613 O O . LYS A 1 201 ? 9.555 -2.699 -20.970 1.00 97.75 201 LYS A O 1
ATOM 1618 N N . LEU A 1 202 ? 8.007 -3.876 -19.832 1.00 97.50 202 LEU A N 1
ATOM 1619 C CA . LEU A 1 202 ? 7.390 -2.730 -19.160 1.00 97.50 202 LEU A CA 1
ATOM 1620 C C . LEU A 1 202 ? 8.408 -1.969 -18.302 1.00 97.50 202 LEU A C 1
ATOM 1622 O O . LEU A 1 202 ? 8.490 -0.749 -18.393 1.00 97.50 202 LEU A O 1
ATOM 1626 N N . PHE A 1 203 ? 9.249 -2.664 -17.535 1.00 97.94 203 PHE A N 1
ATOM 1627 C CA . PHE A 1 203 ? 10.286 -2.023 -16.720 1.00 97.94 203 PHE A CA 1
ATOM 1628 C C . PHE A 1 203 ? 11.326 -1.290 -17.572 1.00 97.94 203 PHE A C 1
ATOM 1630 O O . PHE A 1 203 ? 11.736 -0.186 -17.214 1.00 97.94 203 PHE A O 1
ATOM 1637 N N . LYS A 1 204 ? 11.722 -1.842 -18.728 1.00 97.12 204 LYS A N 1
ATOM 1638 C CA . LYS A 1 204 ? 12.633 -1.147 -19.656 1.00 97.12 204 LYS A CA 1
ATOM 1639 C C . LYS A 1 204 ? 12.039 0.161 -20.186 1.00 97.12 204 LYS A C 1
ATOM 1641 O O . LYS A 1 204 ? 12.794 1.117 -20.349 1.00 97.12 204 LYS A O 1
ATOM 1646 N N . GLY A 1 205 ? 10.724 0.223 -20.398 1.00 96.25 205 GLY A N 1
ATOM 1647 C CA . GLY A 1 205 ? 10.031 1.445 -20.825 1.00 96.25 205 GLY A CA 1
ATOM 1648 C C . GLY A 1 205 ? 10.132 2.604 -19.823 1.00 96.25 205 GLY A C 1
ATOM 1649 O O . GLY A 1 205 ? 10.108 3.769 -20.214 1.00 96.25 205 GLY A O 1
ATOM 1650 N N . ALA A 1 206 ? 10.353 2.311 -18.537 1.00 96.19 206 ALA A N 1
ATOM 1651 C CA . ALA A 1 206 ? 10.526 3.327 -17.497 1.00 96.19 206 ALA A CA 1
ATOM 1652 C C . ALA A 1 206 ? 11.896 4.034 -17.548 1.00 96.19 206 ALA A C 1
ATOM 1654 O O . ALA A 1 206 ? 12.059 5.123 -16.994 1.00 96.19 206 ALA A O 1
ATOM 1655 N N . LEU A 1 207 ? 12.904 3.435 -18.200 1.00 95.56 207 LEU A N 1
ATOM 1656 C CA . LEU A 1 207 ? 14.290 3.928 -18.175 1.00 95.56 207 LEU A CA 1
ATOM 1657 C C . LEU A 1 207 ? 14.429 5.348 -18.738 1.00 95.56 207 LEU A C 1
ATOM 1659 O O . LEU A 1 207 ? 15.265 6.110 -18.260 1.00 95.56 207 LEU A O 1
ATOM 1663 N N . SER A 1 208 ? 13.624 5.714 -19.739 1.00 90.88 208 SER A N 1
ATOM 1664 C CA . SER A 1 208 ? 13.670 7.052 -20.341 1.00 90.88 208 SER A CA 1
ATOM 1665 C C . SER A 1 208 ? 13.019 8.137 -19.482 1.00 90.88 208 SER A C 1
ATOM 1667 O O . SER A 1 208 ? 13.348 9.308 -19.657 1.00 90.88 208 SER A O 1
ATOM 1669 N N . GLY A 1 209 ? 12.102 7.776 -18.578 1.00 92.50 209 GLY A N 1
ATOM 1670 C CA . GLY A 1 209 ? 11.322 8.731 -17.784 1.00 92.50 209 GLY A CA 1
ATOM 1671 C C . GLY A 1 209 ? 11.650 8.760 -16.293 1.00 92.50 209 GLY A C 1
ATOM 1672 O O . GLY A 1 209 ? 11.193 9.671 -15.605 1.00 92.50 209 GLY A O 1
ATOM 1673 N N . ILE A 1 210 ? 12.458 7.822 -15.781 1.00 92.81 210 ILE A N 1
ATOM 1674 C CA . ILE A 1 210 ? 12.697 7.675 -14.335 1.00 92.81 210 ILE A CA 1
ATOM 1675 C C . ILE A 1 210 ? 13.291 8.928 -13.677 1.00 92.81 210 ILE A C 1
ATOM 1677 O O . ILE A 1 210 ? 12.927 9.252 -12.551 1.00 92.81 210 ILE A O 1
ATOM 1681 N N . VAL A 1 211 ? 14.159 9.666 -14.377 1.00 91.69 211 VAL A N 1
ATOM 1682 C CA . VAL A 1 211 ? 14.731 10.927 -13.870 1.00 91.69 211 VAL A CA 1
ATOM 1683 C C . VAL A 1 211 ? 13.616 11.941 -13.600 1.00 91.69 211 VAL A C 1
ATOM 1685 O O . VAL A 1 211 ? 13.492 12.438 -12.484 1.00 91.69 211 VAL A O 1
ATOM 1688 N N . ASN A 1 212 ? 12.758 12.175 -14.598 1.00 91.06 212 ASN A N 1
ATOM 1689 C CA . ASN A 1 212 ? 11.649 13.127 -14.506 1.00 91.06 212 ASN A CA 1
ATOM 1690 C C . ASN A 1 212 ? 10.605 12.693 -13.464 1.00 91.06 212 ASN A C 1
ATOM 1692 O O . ASN A 1 212 ? 10.028 13.540 -12.778 1.00 91.06 212 ASN A O 1
ATOM 1696 N N . ASN A 1 213 ? 10.368 11.382 -13.333 1.00 90.75 213 ASN A N 1
ATOM 1697 C CA . ASN A 1 213 ? 9.463 10.836 -12.324 1.00 90.75 213 ASN A CA 1
ATOM 1698 C C . ASN A 1 213 ? 9.959 11.176 -10.906 1.00 90.75 213 ASN A C 1
ATOM 1700 O O . ASN A 1 213 ? 9.261 11.845 -10.144 1.00 90.75 213 ASN A O 1
ATOM 1704 N N . LEU A 1 214 ? 11.219 10.841 -10.598 1.00 89.69 214 LEU A N 1
ATOM 1705 C CA . LEU A 1 214 ? 11.824 11.115 -9.287 1.00 89.69 214 LEU A CA 1
ATOM 1706 C C . LEU A 1 214 ? 11.866 12.616 -8.957 1.00 89.69 214 LEU A C 1
ATOM 1708 O O . LEU A 1 214 ? 11.688 13.003 -7.801 1.00 89.69 214 LEU A O 1
ATOM 1712 N N . GLU A 1 215 ? 12.106 13.480 -9.946 1.00 88.25 215 GLU A N 1
ATOM 1713 C CA . GLU A 1 215 ? 12.046 14.937 -9.760 1.00 88.25 215 GLU A CA 1
ATOM 1714 C C . GLU A 1 215 ? 10.631 15.417 -9.418 1.00 88.25 215 GLU A C 1
ATOM 1716 O O . GLU A 1 215 ? 10.456 16.232 -8.506 1.00 88.25 215 GLU A O 1
ATOM 1721 N N . THR A 1 216 ? 9.621 14.878 -10.104 1.00 87.00 216 THR A N 1
ATOM 1722 C CA . THR A 1 216 ? 8.214 15.220 -9.860 1.00 87.00 216 THR A CA 1
ATOM 1723 C C . THR A 1 216 ? 7.777 14.777 -8.465 1.00 87.00 216 THR A C 1
ATOM 1725 O O . THR A 1 216 ? 7.162 15.556 -7.734 1.00 87.00 216 THR A O 1
ATOM 1728 N N . GLU A 1 217 ? 8.149 13.568 -8.047 1.00 83.44 217 GLU A N 1
ATOM 1729 C CA . GLU A 1 217 ? 7.849 13.066 -6.704 1.00 83.44 217 GLU A CA 1
ATOM 1730 C C . GLU A 1 217 ? 8.546 13.894 -5.615 1.00 83.44 217 GLU A C 1
ATOM 1732 O O . GLU A 1 217 ? 7.911 14.263 -4.623 1.00 83.44 217 GLU A O 1
ATOM 1737 N N . LYS A 1 218 ? 9.818 14.274 -5.806 1.00 84.00 218 LYS A N 1
ATOM 1738 C CA . LYS A 1 218 ? 10.524 15.182 -4.881 1.00 84.00 218 LYS A CA 1
ATOM 1739 C C . LYS A 1 218 ? 9.813 16.529 -4.752 1.00 84.00 218 LYS A C 1
ATOM 1741 O O . LYS A 1 218 ? 9.638 17.019 -3.634 1.00 84.00 218 LYS A O 1
ATOM 1746 N N . ALA A 1 219 ? 9.387 17.118 -5.869 1.00 83.00 219 ALA A N 1
ATOM 1747 C CA . ALA A 1 219 ? 8.656 18.384 -5.870 1.00 83.00 219 ALA A CA 1
ATOM 1748 C C . ALA A 1 219 ? 7.299 18.258 -5.155 1.00 83.00 219 ALA A C 1
ATOM 1750 O O . ALA A 1 219 ? 6.948 19.114 -4.337 1.00 83.00 219 ALA A O 1
ATOM 1751 N N . ALA A 1 220 ? 6.570 17.165 -5.397 1.00 80.00 220 ALA A N 1
ATOM 1752 C CA . ALA A 1 220 ? 5.311 16.876 -4.719 1.00 80.00 220 ALA A CA 1
ATOM 1753 C C . ALA A 1 220 ? 5.510 16.749 -3.200 1.00 80.00 220 ALA A C 1
ATOM 1755 O O . ALA A 1 220 ? 4.802 17.410 -2.437 1.00 80.00 220 ALA A O 1
ATOM 1756 N N . HIS A 1 221 ? 6.519 15.996 -2.751 1.00 74.25 221 HIS A N 1
ATOM 1757 C CA . HIS A 1 221 ? 6.847 15.861 -1.330 1.00 74.25 221 HIS A CA 1
ATOM 1758 C C . HIS A 1 221 ? 7.238 17.194 -0.677 1.00 74.25 221 HIS A C 1
ATOM 1760 O O . HIS A 1 221 ? 6.786 17.480 0.431 1.00 74.25 221 HIS A O 1
ATOM 1766 N N . ALA A 1 222 ? 8.015 18.036 -1.364 1.00 75.19 222 ALA A N 1
ATOM 1767 C CA . ALA A 1 222 ? 8.384 19.365 -0.870 1.00 75.19 222 ALA A CA 1
ATOM 1768 C C . ALA A 1 222 ? 7.181 20.320 -0.750 1.00 75.19 222 ALA A C 1
ATOM 1770 O O . ALA A 1 222 ? 7.197 21.233 0.075 1.00 75.19 222 ALA A O 1
ATOM 1771 N N . SER A 1 223 ? 6.137 20.109 -1.557 1.00 72.44 223 SER A N 1
ATOM 1772 C CA . SER A 1 223 ? 4.910 20.914 -1.539 1.00 72.44 223 SER A CA 1
ATOM 1773 C C . SER A 1 223 ? 3.906 20.503 -0.453 1.00 72.44 223 SER A C 1
ATOM 1775 O O . SER A 1 223 ? 2.951 21.239 -0.190 1.00 72.44 223 SER A O 1
ATOM 1777 N N . MET A 1 224 ? 4.100 19.346 0.195 1.00 65.44 224 MET A N 1
ATOM 1778 C CA . MET A 1 224 ? 3.200 18.894 1.255 1.00 65.44 224 MET A CA 1
ATOM 1779 C C . MET A 1 224 ? 3.335 19.792 2.495 1.00 65.44 224 MET A C 1
ATOM 1781 O O . MET A 1 224 ? 4.450 20.135 2.896 1.00 65.44 224 MET A O 1
ATOM 1785 N N . PRO A 1 225 ? 2.220 20.160 3.153 1.00 62.16 225 PRO A N 1
ATOM 1786 C CA . PRO A 1 225 ? 2.276 20.969 4.359 1.00 62.16 225 PRO A CA 1
ATOM 1787 C C . PRO A 1 225 ? 3.089 20.248 5.439 1.00 62.16 225 PRO A C 1
ATOM 1789 O O . PRO A 1 225 ? 2.746 19.145 5.869 1.00 62.16 225 PRO A O 1
ATOM 1792 N N . ILE A 1 226 ? 4.158 20.897 5.908 1.00 54.41 226 ILE A N 1
ATOM 1793 C CA . ILE A 1 226 ? 4.894 20.463 7.098 1.00 54.41 226 ILE A CA 1
ATOM 1794 C C . ILE A 1 226 ? 3.875 20.404 8.239 1.00 54.41 226 ILE A C 1
ATOM 1796 O O . ILE A 1 226 ? 3.214 21.410 8.510 1.00 54.41 226 ILE A O 1
ATOM 1800 N N . LYS A 1 227 ? 3.726 19.242 8.895 1.00 43.53 227 LYS A N 1
ATOM 1801 C CA . LYS A 1 227 ? 2.861 19.077 10.076 1.00 43.53 227 LYS A CA 1
ATOM 1802 C C . LYS A 1 227 ? 3.280 20.091 11.153 1.00 43.53 227 LYS A C 1
ATOM 1804 O O . LYS A 1 227 ? 4.149 19.810 11.974 1.00 43.53 227 LYS A O 1
ATOM 1809 N N . GLN A 1 228 ? 2.669 21.278 11.161 1.00 28.69 228 GLN A N 1
ATOM 1810 C CA . GLN A 1 228 ? 2.712 22.189 12.299 1.00 28.69 228 GLN A CA 1
ATOM 1811 C C . GLN A 1 228 ? 1.808 21.592 13.370 1.00 28.69 228 GLN A C 1
ATOM 1813 O O . GLN A 1 228 ? 0.589 21.752 13.335 1.00 28.69 228 GLN A O 1
ATOM 1818 N N . TRP A 1 229 ? 2.410 20.900 14.332 1.00 30.48 229 TRP A N 1
ATOM 1819 C CA . TRP A 1 229 ? 1.756 20.636 15.603 1.00 30.48 229 TRP A CA 1
ATOM 1820 C C . TRP A 1 229 ? 1.555 21.980 16.306 1.00 30.48 229 TRP A C 1
ATOM 1822 O O . TRP A 1 229 ? 2.463 22.495 16.954 1.00 30.48 229 TRP A O 1
ATOM 1832 N N . ARG A 1 230 ? 0.380 22.588 16.137 1.00 26.94 230 ARG A N 1
ATOM 1833 C CA . ARG A 1 230 ? -0.113 23.564 17.108 1.00 26.94 230 ARG A CA 1
ATOM 1834 C C . ARG A 1 230 ? -0.787 22.760 18.213 1.00 26.94 230 ARG A C 1
ATOM 1836 O O . ARG A 1 230 ? -1.881 22.241 18.005 1.00 26.94 230 ARG A O 1
ATOM 1843 N N . LEU A 1 231 ? -0.057 22.585 19.313 1.00 32.53 231 LEU A N 1
ATOM 1844 C CA . LEU A 1 231 ? -0.649 22.311 20.622 1.00 32.53 231 LEU A CA 1
ATOM 1845 C C . LEU A 1 231 ? -1.447 23.538 21.075 1.00 32.53 231 LEU A C 1
ATOM 1847 O O . LEU A 1 231 ? -0.988 24.666 20.773 1.00 32.53 231 LEU A O 1
#

Sequence (231 aa):
MSNVRNQPCSCGSGIKYKKCCLEHQNKYTVFCDETGNSGSNYLDLNQPFFVIAGWIVPNKNLKNTSYIEECTTSLGVSNELKSSKLIKRKKARQKFIDLFDSLCINLECIPTFVFAEKKYCVAAKIIETLLDPAYNNEVDYSFTFDNLKKKELTEKVYSFPNESLEDFINFYLDGNAEKMTQCIRQMSDHAYSIGLYEISKLFKGALSGIVNNLETEKAAHASMPIKQWRL

Secondary structure (DSSP, 8-state):
---GGGSBPTTS-SSBGGGTTTTTTT-EEEEEEEESTTTT-TT-TTS-EEEEEEEEEEGGGTT--HHHHHHHHHHT-SS---HHHHHT-HHHHHHHHHHHHHHHHHH--EEEEEEEEHHHHHHHHHHHHHT-TTT-TTS-GGGGG-HHHHHHHHHHHHTS-HHHHHHHHHHHHHT-HHHHHHHHHHHHHHHHHTT-HHHHHHHHHGGGTHHHHHHHHHHHHHHSPP-----